Protein AF-A0A7S4DL71-F1 (afdb_monomer_lite)

InterPro domains:
  IPR013087 Zinc finger C2H2-type [PF12874] (198-220)
  IPR013087 Zinc finger C2H2-type [PS00028] (198-220)
  IPR036236 Zinc finger C2H2 superfamily [SSF57667] (187-238)
  IPR051964 Multifunctional chaperone and stress response protein [PTHR44029] (1-248)
  IPR054076 Zuotin-like, zuotin homology domain [PF21884] (8-118)

Structure (mmCIF, N/CA/C/O backbone):
data_AF-A0A7S4DL71-F1
#
_entry.id   AF-A0A7S4DL71-F1
#
loop_
_atom_site.group_PDB
_atom_site.id
_atom_site.type_symbol
_atom_site.label_atom_id
_atom_site.label_alt_id
_atom_site.label_comp_id
_atom_site.label_asym_id
_atom_site.label_entity_id
_atom_site.label_seq_id
_atom_site.pdbx_PDB_ins_code
_atom_site.Cartn_x
_atom_site.Cartn_y
_atom_site.Cartn_z
_atom_site.occupancy
_atom_site.B_iso_or_equiv
_atom_site.auth_seq_id
_atom_site.auth_comp_id
_atom_site.auth_asym_id
_atom_site.auth_atom_id
_atom_site.pdbx_PDB_model_num
ATOM 1 N N . TYR A 1 1 ? 14.810 20.287 10.972 1.00 60.91 1 TYR A N 1
ATOM 2 C CA . TYR A 1 1 ? 14.741 18.870 11.382 1.00 60.91 1 TYR A CA 1
ATOM 3 C C . TYR A 1 1 ? 15.970 18.482 12.219 1.00 60.91 1 TYR A C 1
ATOM 5 O O . TYR A 1 1 ? 16.664 17.546 11.859 1.00 60.91 1 TYR A O 1
ATOM 13 N N . GLY A 1 2 ? 16.288 19.220 13.294 1.00 63.50 2 GLY A N 1
ATOM 14 C CA . GLY A 1 2 ? 17.412 18.869 14.188 1.00 63.50 2 GLY A CA 1
ATOM 15 C C . GLY A 1 2 ? 17.007 17.850 15.262 1.00 63.50 2 GLY A C 1
ATOM 16 O O . GLY A 1 2 ? 15.855 17.437 15.269 1.00 63.50 2 GLY A O 1
ATOM 17 N N . SER A 1 3 ? 17.916 17.500 16.179 1.00 68.00 3 SER A N 1
ATOM 18 C CA . SER A 1 3 ? 17.656 16.592 17.323 1.00 68.00 3 SER A CA 1
ATOM 19 C C . SER A 1 3 ? 17.375 17.323 18.647 1.00 68.00 3 SER A C 1
ATOM 21 O O . SER A 1 3 ? 17.434 16.722 19.713 1.00 68.00 3 SER A O 1
ATOM 23 N N . GLY A 1 4 ? 17.117 18.633 18.596 1.00 71.88 4 GLY A N 1
ATOM 24 C CA . GLY A 1 4 ? 16.855 19.452 19.783 1.00 71.88 4 GLY A CA 1
ATOM 25 C C . GLY A 1 4 ? 15.485 19.202 20.427 1.00 71.88 4 GLY A C 1
ATOM 26 O O . GLY A 1 4 ? 14.603 18.543 19.861 1.00 71.88 4 GLY A O 1
ATOM 27 N N . GLU A 1 5 ? 15.291 19.773 21.612 1.00 74.06 5 GLU A N 1
ATOM 28 C CA . GLU A 1 5 ? 13.996 19.827 22.294 1.00 74.06 5 GLU A CA 1
ATOM 29 C C . GLU A 1 5 ? 12.972 20.582 21.422 1.00 74.06 5 GLU A C 1
ATOM 31 O O . GLU A 1 5 ? 13.288 21.612 20.826 1.00 74.06 5 GLU A O 1
ATOM 36 N N . GLY A 1 6 ? 11.776 20.013 21.237 1.00 83.69 6 GLY A N 1
ATOM 37 C CA . GLY A 1 6 ? 10.767 20.541 20.304 1.00 83.69 6 GLY A CA 1
ATOM 38 C C . GLY A 1 6 ? 11.048 20.281 18.815 1.00 83.69 6 GLY A C 1
ATOM 39 O O . GLY A 1 6 ? 10.345 20.800 17.946 1.00 83.69 6 GLY A O 1
ATOM 40 N N . SER A 1 7 ? 12.061 19.479 18.484 1.00 89.69 7 SER A N 1
ATOM 41 C CA . SER A 1 7 ? 12.273 19.033 17.111 1.00 89.69 7 SER A CA 1
ATOM 42 C C . SER A 1 7 ? 11.197 18.054 16.638 1.00 89.69 7 SER A C 1
ATOM 44 O O . SER A 1 7 ? 10.527 17.395 17.426 1.00 89.69 7 SER A O 1
ATOM 46 N N . PHE A 1 8 ? 11.073 17.911 15.315 1.00 92.25 8 PHE A N 1
ATOM 47 C CA . PHE A 1 8 ? 10.207 16.905 14.693 1.00 92.25 8 PHE A CA 1
ATOM 48 C C . PHE A 1 8 ? 10.402 15.516 15.321 1.00 92.25 8 PHE A C 1
ATOM 50 O O . PHE A 1 8 ? 9.427 14.866 15.683 1.00 92.25 8 PHE A O 1
ATOM 57 N N . PHE A 1 9 ? 11.656 15.084 15.490 1.00 93.00 9 PHE A N 1
ATOM 58 C CA . PHE A 1 9 ? 11.953 13.755 16.012 1.00 93.00 9 PHE A CA 1
ATOM 59 C C . PHE A 1 9 ? 11.584 13.611 17.483 1.00 93.00 9 PHE A C 1
ATOM 61 O O . PHE A 1 9 ? 10.936 12.630 17.822 1.00 93.00 9 PHE A O 1
ATOM 68 N N . SER A 1 10 ? 11.902 14.588 18.339 1.00 92.69 10 SER A N 1
ATOM 69 C CA . SER A 1 10 ? 11.554 14.492 19.762 1.00 92.69 10 SER A CA 1
ATOM 70 C C . SER A 1 10 ? 10.047 14.575 20.003 1.00 92.69 10 SER A C 1
ATOM 72 O O . SER A 1 10 ? 9.517 13.788 20.779 1.00 92.69 10 SER A O 1
ATOM 74 N N . VAL A 1 11 ? 9.328 15.447 19.287 1.00 94.38 11 VAL A N 1
ATOM 75 C CA . VAL A 1 11 ? 7.865 15.570 19.417 1.00 94.38 11 VAL A CA 1
ATOM 76 C C . VAL A 1 11 ? 7.159 14.272 19.023 1.00 94.38 11 VAL A C 1
ATOM 78 O O . VAL A 1 11 ? 6.311 13.784 19.771 1.00 94.38 11 VAL A O 1
ATOM 81 N N . TYR A 1 12 ? 7.504 13.692 17.868 1.00 95.50 12 TYR A N 1
ATOM 82 C CA . TYR A 1 12 ? 6.859 12.456 17.422 1.00 95.50 12 TYR A CA 1
ATOM 83 C C . TYR A 1 12 ? 7.360 11.219 18.165 1.00 95.50 12 TYR A C 1
ATOM 85 O O . TYR A 1 12 ? 6.554 10.322 18.389 1.00 95.50 12 TYR A O 1
ATOM 93 N N . ALA A 1 13 ? 8.620 11.177 18.610 1.00 94.56 13 ALA A N 1
ATOM 94 C CA . ALA A 1 13 ? 9.100 10.110 19.489 1.00 94.56 13 ALA A CA 1
ATOM 95 C C . ALA A 1 13 ? 8.275 10.053 20.775 1.00 94.56 13 ALA A C 1
ATOM 97 O O . ALA A 1 13 ? 7.647 9.032 21.033 1.00 94.56 13 ALA A O 1
ATOM 98 N N . THR A 1 14 ? 8.141 11.177 21.487 1.00 94.88 14 THR A N 1
ATOM 99 C CA . THR A 1 14 ? 7.314 11.246 22.699 1.00 94.88 14 THR A CA 1
ATOM 100 C C . THR A 1 14 ? 5.859 10.866 22.423 1.00 94.88 14 THR A C 1
ATOM 102 O O . THR A 1 14 ? 5.249 10.144 23.206 1.00 94.88 14 THR A O 1
ATOM 105 N N . LEU A 1 15 ? 5.282 11.313 21.302 1.00 96.25 15 LEU A N 1
ATOM 106 C CA . LEU A 1 15 ? 3.906 10.960 20.942 1.00 96.25 15 LEU A CA 1
ATOM 107 C C . LEU A 1 15 ? 3.728 9.449 20.731 1.00 96.25 15 LEU A C 1
ATOM 109 O O . LEU A 1 15 ? 2.794 8.866 21.280 1.00 96.25 15 LEU A O 1
ATOM 113 N N . PHE A 1 16 ? 4.593 8.819 19.935 1.00 96.75 16 PHE A N 1
ATOM 114 C CA . PHE A 1 16 ? 4.505 7.385 19.658 1.00 96.75 16 PHE A CA 1
ATOM 115 C C . PHE A 1 16 ? 4.837 6.541 20.888 1.00 96.75 16 PHE A C 1
ATOM 117 O O . PHE A 1 16 ? 4.165 5.538 21.115 1.00 96.75 16 PHE A O 1
ATOM 124 N N . ASP A 1 17 ? 5.788 6.971 21.717 1.00 95.38 17 ASP A N 1
ATOM 125 C CA . ASP A 1 17 ? 6.109 6.303 22.979 1.00 95.38 17 ASP A CA 1
ATOM 126 C C . ASP A 1 17 ? 4.920 6.380 23.956 1.00 95.38 17 ASP A C 1
ATOM 128 O O . ASP A 1 17 ? 4.551 5.374 24.557 1.00 95.38 17 ASP A O 1
ATOM 132 N N . ASN A 1 18 ? 4.229 7.525 24.040 1.00 95.50 18 ASN A N 1
ATOM 133 C CA . ASN A 1 18 ? 3.003 7.654 24.836 1.00 95.50 18 ASN A CA 1
ATOM 134 C C . ASN A 1 18 ? 1.898 6.708 24.350 1.00 95.50 18 ASN A C 1
ATOM 136 O O . ASN A 1 18 ? 1.253 6.043 25.159 1.00 95.50 18 ASN A O 1
ATOM 140 N N . ILE A 1 19 ? 1.680 6.618 23.033 1.00 95.00 19 ILE A N 1
ATOM 141 C CA . ILE A 1 19 ? 0.695 5.682 22.471 1.00 95.00 19 ILE A CA 1
ATOM 142 C C . ILE A 1 19 ? 1.107 4.234 22.768 1.00 95.00 19 ILE A C 1
ATOM 144 O O . ILE A 1 19 ? 0.256 3.423 23.127 1.00 95.00 19 ILE A O 1
ATOM 148 N N . ALA A 1 20 ? 2.396 3.910 22.650 1.00 94.44 20 ALA A N 1
ATOM 149 C CA . ALA A 1 20 ? 2.904 2.573 22.923 1.00 94.44 20 ALA A CA 1
ATOM 150 C C . ALA A 1 20 ? 2.745 2.169 24.391 1.00 94.44 20 ALA A C 1
ATOM 152 O O . ALA A 1 20 ? 2.376 1.028 24.661 1.00 94.44 20 ALA A O 1
ATOM 153 N N . ASN A 1 21 ? 2.959 3.100 25.323 1.00 92.94 21 ASN A N 1
ATOM 154 C CA . ASN A 1 21 ? 2.739 2.868 26.748 1.00 92.94 21 ASN A CA 1
ATOM 155 C C . ASN A 1 21 ? 1.262 2.589 27.046 1.00 92.94 21 ASN A C 1
ATOM 157 O O . ASN A 1 21 ? 0.962 1.588 27.686 1.00 92.94 21 ASN A O 1
ATOM 161 N N . ILE A 1 22 ? 0.342 3.387 26.491 1.00 91.31 22 ILE A N 1
ATOM 162 C CA . ILE A 1 22 ? -1.105 3.163 26.651 1.00 91.31 22 ILE A CA 1
ATOM 163 C C . ILE A 1 22 ? -1.517 1.793 26.093 1.00 91.31 22 ILE A C 1
ATOM 165 O O . ILE A 1 22 ? -2.265 1.055 26.726 1.00 91.31 22 ILE A O 1
ATOM 169 N N . GLU A 1 23 ? -1.040 1.433 24.899 1.00 92.25 23 GLU A N 1
ATOM 170 C CA . GLU A 1 23 ? -1.352 0.131 24.292 1.00 92.25 23 GLU A CA 1
ATOM 171 C C . GLU A 1 23 ? -0.763 -1.044 25.080 1.00 92.25 23 GLU A C 1
ATOM 173 O O . GLU A 1 23 ? -1.350 -2.126 25.094 1.00 92.25 23 GLU A O 1
ATOM 178 N N . LYS A 1 24 ? 0.382 -0.842 25.738 1.00 89.94 24 LYS A N 1
ATOM 179 C CA . LYS A 1 24 ? 1.002 -1.841 26.605 1.00 89.94 24 LYS A CA 1
ATOM 180 C C . LYS A 1 24 ? 0.199 -2.037 27.892 1.00 89.94 24 LYS A C 1
ATOM 182 O O . LYS A 1 24 ? -0.136 -3.177 28.192 1.00 89.94 24 LYS A O 1
ATOM 187 N N . GLU A 1 25 ? -0.138 -0.956 28.595 1.00 88.75 25 GLU A N 1
ATOM 188 C CA . GLU A 1 25 ? -0.939 -0.991 29.829 1.00 88.75 25 GLU A CA 1
ATOM 189 C C . GLU A 1 25 ? -2.286 -1.686 29.590 1.00 88.75 25 GLU A C 1
ATOM 191 O O . GLU A 1 25 ? -2.635 -2.639 30.281 1.00 88.75 25 GLU A O 1
ATOM 196 N N . GLU A 1 26 ? -3.001 -1.312 28.526 1.00 87.62 26 GLU A N 1
ATOM 197 C CA . GLU A 1 26 ? -4.300 -1.925 28.224 1.00 87.62 26 GLU A CA 1
ATOM 198 C C . GLU A 1 26 ? -4.201 -3.377 27.738 1.00 87.62 26 GLU A C 1
ATOM 200 O O . GLU A 1 26 ? -5.150 -4.148 27.882 1.00 87.62 26 GLU A O 1
ATOM 205 N N . ALA A 1 27 ? -3.073 -3.779 27.148 1.00 87.06 27 ALA A N 1
ATOM 206 C CA . ALA A 1 27 ? -2.844 -5.183 26.826 1.00 87.06 27 ALA A CA 1
ATOM 207 C C . ALA A 1 27 ? -2.595 -6.019 28.090 1.00 87.06 27 ALA A C 1
ATOM 209 O O . ALA A 1 27 ? -3.077 -7.150 28.157 1.00 87.06 27 ALA A O 1
ATOM 210 N N . GLU A 1 28 ? -1.864 -5.470 29.063 1.00 86.31 28 GLU A N 1
ATOM 211 C CA . GLU A 1 28 ? -1.584 -6.114 30.350 1.00 86.31 28 GLU A CA 1
ATOM 212 C C . GLU A 1 28 ? -2.865 -6.269 31.187 1.00 86.31 28 GLU A C 1
ATOM 214 O O . GLU A 1 28 ? -3.120 -7.361 31.699 1.00 86.31 28 GLU A O 1
ATOM 219 N N . ASP A 1 29 ? -3.721 -5.241 31.234 1.00 84.50 29 ASP A N 1
ATOM 220 C CA . ASP A 1 29 ? -5.017 -5.276 31.934 1.00 84.50 29 ASP A CA 1
ATOM 221 C C . ASP A 1 29 ? -5.969 -6.354 31.383 1.00 84.50 29 ASP A C 1
ATOM 223 O O . ASP A 1 29 ? -6.699 -7.006 32.131 1.00 84.50 29 ASP A O 1
ATOM 227 N N . GLU A 1 30 ? -5.938 -6.594 30.069 1.00 83.69 30 GLU A N 1
ATOM 228 C CA . GLU A 1 30 ? -6.721 -7.647 29.406 1.00 83.69 30 GLU A CA 1
ATOM 229 C C . GLU A 1 30 ? -6.054 -9.039 29.490 1.00 83.69 30 GLU A C 1
ATOM 231 O O . GLU A 1 30 ? -6.500 -9.991 28.842 1.00 83.69 30 GLU A O 1
ATOM 236 N N . GLY A 1 31 ? -4.971 -9.182 30.266 1.00 79.62 31 GLY A N 1
ATOM 237 C CA . GLY A 1 31 ? -4.233 -10.438 30.440 1.00 79.62 31 GLY A CA 1
ATOM 238 C C . GLY A 1 31 ? -3.479 -10.897 29.186 1.00 79.62 31 GLY A C 1
AT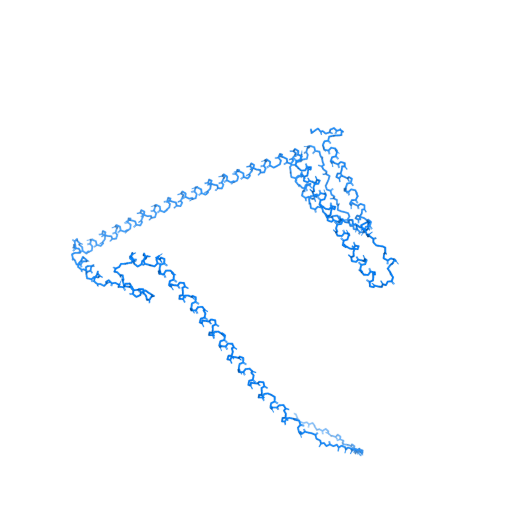OM 239 O O . GLY A 1 31 ? -3.137 -12.075 29.051 1.00 79.62 31 GLY A O 1
ATOM 240 N N . GLY A 1 32 ? -3.253 -9.989 28.236 1.00 75.69 32 GLY A N 1
ATOM 241 C CA . GLY A 1 32 ? -2.486 -10.232 27.023 1.00 75.69 32 GLY A CA 1
ATOM 242 C C . GLY A 1 32 ? -0.986 -10.015 27.224 1.00 75.69 32 GLY A C 1
ATOM 243 O O . GLY A 1 32 ? -0.544 -9.274 28.095 1.00 75.69 32 GLY A O 1
ATOM 244 N N . VAL A 1 33 ? -0.172 -10.629 26.361 1.00 71.50 33 VAL A N 1
ATOM 245 C CA . VAL A 1 33 ? 1.247 -10.264 26.242 1.00 71.50 33 VAL A CA 1
ATOM 246 C C . VAL A 1 33 ? 1.325 -8.964 25.441 1.00 71.50 33 VAL A C 1
ATOM 248 O O . VAL A 1 33 ? 0.943 -8.941 24.266 1.00 71.50 33 VAL A O 1
ATOM 251 N N . GLY A 1 34 ? 1.789 -7.884 26.074 1.00 64.31 34 GLY A N 1
ATOM 252 C CA . GLY A 1 34 ? 1.957 -6.582 25.429 1.00 64.31 34 GLY A CA 1
ATOM 253 C C . GLY A 1 34 ? 2.845 -6.674 24.185 1.00 64.31 34 GLY A C 1
ATOM 254 O O . GLY A 1 34 ? 3.927 -7.261 24.213 1.00 64.31 34 GLY A O 1
ATOM 255 N N . VAL A 1 35 ? 2.392 -6.098 23.068 1.00 69.56 35 VAL A N 1
ATOM 256 C CA . VAL A 1 35 ? 3.202 -6.009 21.846 1.00 69.56 35 VAL A CA 1
ATOM 257 C C . VAL A 1 35 ? 4.204 -4.876 22.025 1.00 69.56 35 VAL A C 1
ATOM 259 O O . VAL A 1 35 ? 3.815 -3.721 22.171 1.00 69.56 35 VAL A O 1
ATOM 262 N N . THR A 1 36 ? 5.501 -5.183 21.987 1.00 83.62 36 THR A N 1
ATOM 263 C CA . THR A 1 36 ? 6.542 -4.149 22.001 1.00 83.62 36 THR A CA 1
ATOM 264 C C . THR A 1 36 ? 6.536 -3.401 20.668 1.00 83.62 36 THR A C 1
ATOM 266 O O . THR A 1 36 ? 6.989 -3.920 19.644 1.00 83.62 36 THR A O 1
ATOM 269 N N . LEU A 1 37 ? 5.996 -2.183 20.671 1.00 92.31 37 LEU A N 1
ATOM 270 C CA . LEU A 1 37 ? 5.989 -1.309 19.502 1.00 92.31 37 LEU A CA 1
ATOM 271 C C . LEU A 1 37 ? 7.360 -0.633 19.330 1.00 92.31 37 LEU A C 1
ATOM 273 O O . LEU A 1 37 ? 8.008 -0.296 20.321 1.00 92.31 37 LEU A O 1
ATOM 277 N N . PRO A 1 38 ? 7.840 -0.455 18.085 1.00 94.06 38 PRO A N 1
ATOM 278 C CA . PRO A 1 38 ? 9.117 0.199 17.837 1.00 94.06 38 PRO A CA 1
ATOM 279 C C . PRO A 1 38 ? 9.031 1.692 18.169 1.00 94.06 38 PRO A C 1
ATOM 281 O O . PRO A 1 38 ? 8.056 2.351 17.801 1.00 94.06 38 PRO A O 1
ATOM 284 N N . SER A 1 39 ? 10.082 2.230 18.790 1.00 93.38 39 SER A N 1
ATOM 285 C CA . SER A 1 39 ? 10.224 3.677 18.991 1.00 93.38 39 SER A CA 1
ATOM 286 C C . SER A 1 39 ? 10.488 4.399 17.663 1.00 93.38 39 SER A C 1
ATOM 288 O O . SER A 1 39 ? 11.033 3.815 16.722 1.00 93.38 39 SER A O 1
ATOM 290 N N . PHE A 1 40 ? 10.113 5.680 17.591 1.00 94.62 40 PHE A N 1
ATOM 291 C CA . PHE A 1 40 ? 10.281 6.525 16.400 1.00 94.62 40 PHE A CA 1
ATOM 292 C C . PHE A 1 40 ? 11.747 6.789 16.031 1.00 94.62 40 PHE A C 1
ATOM 294 O O . PHE A 1 40 ? 12.067 7.026 14.860 1.00 94.62 40 PHE A O 1
ATOM 301 N N . GLY A 1 41 ? 12.633 6.752 17.028 1.00 90.38 41 GLY A N 1
ATOM 302 C CA . GLY A 1 41 ? 14.064 6.980 16.863 1.00 90.38 41 GLY A CA 1
ATOM 303 C C . GLY A 1 41 ? 14.450 8.408 16.464 1.00 90.38 41 GLY A C 1
ATOM 304 O O . GLY A 1 41 ? 13.634 9.332 16.459 1.00 90.38 41 GLY A O 1
ATOM 305 N N . GLY A 1 42 ? 15.731 8.573 16.129 1.00 88.81 42 GLY A N 1
ATOM 306 C CA . GLY A 1 42 ? 16.347 9.846 15.757 1.00 88.81 42 GLY A CA 1
ATOM 307 C C . GLY A 1 42 ? 16.616 9.995 14.259 1.00 88.81 42 GLY A C 1
ATOM 308 O O . GLY A 1 42 ? 16.262 9.145 13.438 1.00 88.81 42 GLY A O 1
ATOM 309 N N . ALA A 1 43 ? 17.267 11.101 13.899 1.00 87.44 43 ALA A N 1
ATOM 310 C CA . ALA A 1 43 ? 17.633 11.422 12.517 1.00 87.44 43 ALA A CA 1
ATOM 311 C C . ALA A 1 43 ? 18.635 10.428 11.888 1.00 87.44 43 ALA A C 1
ATOM 313 O O . ALA A 1 43 ? 18.763 10.382 10.668 1.00 87.44 43 ALA A O 1
ATOM 314 N N . ASP A 1 44 ? 19.331 9.654 12.717 1.00 83.75 44 ASP A N 1
ATOM 315 C CA . ASP A 1 44 ? 20.353 8.661 12.382 1.00 83.75 44 ASP A CA 1
ATOM 316 C C . ASP A 1 44 ? 19.791 7.269 12.049 1.00 83.75 44 ASP A C 1
ATOM 318 O O . ASP A 1 44 ? 20.506 6.437 11.491 1.00 83.75 44 ASP A O 1
ATOM 322 N N . MET A 1 45 ? 18.514 7.010 12.350 1.00 85.00 45 MET A N 1
ATOM 323 C CA . MET A 1 45 ? 17.875 5.726 12.059 1.00 85.00 45 MET A CA 1
ATOM 324 C C . MET A 1 45 ? 17.876 5.434 10.549 1.00 85.00 45 MET A C 1
ATOM 326 O O . MET A 1 45 ? 17.351 6.207 9.744 1.00 85.00 45 MET A O 1
ATOM 330 N N . ALA A 1 46 ? 18.446 4.287 10.169 1.00 79.25 46 ALA A N 1
ATOM 331 C CA . ALA A 1 46 ? 18.624 3.887 8.778 1.00 79.25 46 ALA A CA 1
ATOM 332 C C . ALA A 1 46 ? 17.287 3.611 8.058 1.00 79.25 46 ALA A C 1
ATOM 334 O O . ALA A 1 46 ? 16.236 3.404 8.672 1.00 79.25 46 ALA A O 1
ATOM 335 N N . GLY A 1 47 ? 17.323 3.592 6.721 1.00 82.94 47 GLY A N 1
ATOM 336 C CA . GLY A 1 47 ? 16.123 3.496 5.881 1.00 82.94 47 GLY A CA 1
ATOM 337 C C . GLY A 1 47 ? 15.256 2.253 6.129 1.00 82.94 47 GLY A C 1
ATOM 338 O O . GLY A 1 47 ? 14.032 2.364 6.121 1.00 82.94 47 GLY A O 1
ATOM 339 N N . GLU A 1 48 ? 15.862 1.091 6.394 1.00 89.69 48 GLU A N 1
ATOM 340 C CA . GLU A 1 48 ? 15.112 -0.151 6.654 1.00 89.69 48 GLU A CA 1
ATOM 341 C C . GLU A 1 48 ? 14.435 -0.139 8.034 1.00 89.69 48 GLU A C 1
ATOM 343 O O . GLU A 1 48 ? 13.281 -0.546 8.156 1.00 89.69 48 GLU A O 1
ATOM 348 N N . ASP A 1 49 ? 15.089 0.415 9.057 1.00 91.94 49 ASP A N 1
ATOM 349 C CA . ASP A 1 49 ? 14.496 0.577 10.390 1.00 91.94 49 ASP A CA 1
ATOM 350 C C . ASP A 1 49 ? 13.353 1.596 10.367 1.00 91.94 49 ASP A C 1
ATOM 352 O O . ASP A 1 49 ? 12.274 1.345 10.909 1.00 91.94 49 ASP A O 1
ATOM 356 N N . THR A 1 50 ? 13.545 2.701 9.639 1.00 93.19 50 THR A N 1
ATOM 357 C CA . THR A 1 50 ? 12.496 3.700 9.388 1.00 93.19 50 THR A CA 1
ATOM 358 C C . THR A 1 50 ? 11.293 3.055 8.691 1.00 93.19 50 THR A C 1
ATOM 360 O O . THR A 1 50 ? 10.141 3.292 9.058 1.00 93.19 50 THR A O 1
ATOM 363 N N . LYS A 1 51 ? 11.534 2.193 7.696 1.00 94.12 51 LYS A N 1
ATOM 364 C CA . LYS A 1 51 ? 10.480 1.431 7.016 1.00 94.12 51 LYS A CA 1
ATOM 365 C C . LYS A 1 51 ? 9.768 0.477 7.967 1.00 94.12 51 LYS A C 1
ATOM 367 O O . LYS A 1 51 ? 8.539 0.488 8.013 1.00 94.12 51 LYS A O 1
ATOM 372 N N . ARG A 1 52 ? 10.517 -0.300 8.749 1.00 94.75 52 ARG A N 1
ATOM 373 C CA . ARG A 1 52 ? 9.969 -1.229 9.741 1.00 94.75 52 ARG A CA 1
ATOM 374 C C . ARG A 1 52 ? 9.081 -0.510 10.755 1.00 94.75 52 ARG A C 1
ATOM 376 O O . ARG A 1 52 ? 8.006 -1.016 11.070 1.00 94.75 52 ARG A O 1
ATOM 383 N N . PHE A 1 53 ? 9.496 0.665 11.229 1.00 96.06 53 PHE A N 1
ATOM 384 C CA . PHE A 1 53 ? 8.686 1.509 12.104 1.00 96.06 53 PHE A CA 1
ATOM 385 C C . PHE A 1 53 ? 7.320 1.812 11.469 1.00 96.06 53 PHE A C 1
ATOM 387 O O . PHE A 1 53 ? 6.283 1.471 12.040 1.00 96.06 53 PHE A O 1
ATOM 394 N N . TYR A 1 54 ? 7.307 2.380 10.258 1.00 96.19 54 TYR A N 1
ATOM 395 C CA . TYR A 1 54 ? 6.061 2.752 9.582 1.00 96.19 54 TYR A CA 1
ATOM 396 C C . TYR A 1 54 ? 5.191 1.551 9.199 1.00 96.19 54 TYR A C 1
ATOM 398 O O . TYR A 1 54 ? 3.967 1.682 9.164 1.00 96.19 54 TYR A O 1
ATOM 406 N N . ASP A 1 55 ? 5.793 0.399 8.913 1.00 95.56 55 ASP A N 1
ATOM 407 C CA . ASP A 1 55 ? 5.062 -0.829 8.602 1.00 95.56 55 ASP A CA 1
ATOM 408 C C . ASP A 1 55 ? 4.359 -1.392 9.845 1.00 95.56 55 ASP A C 1
ATOM 410 O O . ASP A 1 55 ? 3.202 -1.802 9.753 1.00 95.56 55 ASP A O 1
ATOM 414 N N . ILE A 1 56 ? 5.007 -1.376 11.014 1.00 95.25 56 ILE A N 1
ATOM 415 C CA . ILE A 1 56 ? 4.385 -1.835 12.265 1.00 95.25 56 ILE A CA 1
ATOM 416 C C . ILE A 1 56 ? 3.278 -0.869 12.692 1.00 95.25 56 ILE A C 1
ATOM 418 O O . ILE A 1 56 ? 2.146 -1.292 12.919 1.00 95.25 56 ILE A O 1
ATOM 422 N N . TRP A 1 57 ? 3.570 0.432 12.737 1.00 96.62 57 TRP A N 1
ATOM 423 C CA . TRP A 1 57 ? 2.605 1.440 13.179 1.00 96.62 57 TRP A CA 1
ATOM 424 C C . TRP A 1 57 ? 1.424 1.613 12.218 1.00 96.62 57 TRP A C 1
ATOM 426 O O . TRP A 1 57 ? 0.291 1.790 12.661 1.00 96.62 57 TRP A O 1
ATOM 436 N N . GLY A 1 58 ? 1.645 1.495 10.905 1.00 95.56 58 GLY A N 1
ATOM 437 C CA . GLY A 1 58 ? 0.564 1.533 9.913 1.00 95.56 58 GLY A CA 1
ATOM 438 C C . GLY A 1 58 ? -0.391 0.336 9.998 1.00 95.56 58 GLY A C 1
ATOM 439 O O . GLY A 1 58 ? -1.543 0.434 9.567 1.00 95.56 58 GLY A O 1
ATOM 440 N N . ASN A 1 59 ? 0.069 -0.772 10.585 1.00 94.62 59 ASN A N 1
ATOM 441 C CA . ASN A 1 59 ? -0.692 -2.005 10.773 1.00 94.62 59 ASN A CA 1
ATOM 442 C C . ASN A 1 59 ? -0.999 -2.291 12.253 1.00 94.62 59 ASN A C 1
ATOM 444 O O . ASN A 1 59 ? -1.260 -3.441 12.610 1.00 94.62 59 ASN A O 1
ATOM 448 N N . LEU A 1 60 ? -0.985 -1.265 13.114 1.00 93.38 60 LEU A N 1
ATOM 449 C CA . LEU A 1 60 ? -1.279 -1.417 14.536 1.00 93.38 60 LEU A CA 1
ATOM 450 C C . LEU A 1 60 ? -2.666 -2.042 14.749 1.00 93.38 60 LEU A C 1
ATOM 452 O O . LEU A 1 60 ? -3.677 -1.563 14.229 1.00 93.38 60 LEU A O 1
ATOM 456 N N . VAL A 1 61 ? -2.716 -3.085 15.579 1.00 90.50 61 VAL A N 1
ATOM 457 C CA . VAL A 1 61 ? -3.961 -3.702 16.046 1.00 90.50 61 VAL A CA 1
ATOM 458 C C . VAL A 1 61 ? -4.062 -3.517 17.551 1.00 90.50 61 VAL A C 1
ATOM 460 O O . VAL A 1 61 ? -3.504 -4.294 18.321 1.00 90.50 61 VAL A O 1
ATOM 463 N N . SER A 1 62 ? -4.807 -2.487 17.947 1.00 90.19 62 SER A N 1
ATOM 464 C CA . SER A 1 62 ? -5.026 -2.162 19.359 1.00 90.19 62 SER A CA 1
ATOM 465 C C . SER A 1 62 ? -5.694 -3.294 20.140 1.00 90.19 62 SER A C 1
ATOM 467 O O . SER A 1 62 ? -6.664 -3.903 19.658 1.00 90.19 62 SER A O 1
ATOM 469 N N . LYS A 1 63 ? -5.190 -3.547 21.352 1.00 87.19 63 LYS A N 1
ATOM 470 C CA . LYS A 1 63 ? -5.734 -4.541 22.297 1.00 87.19 63 LYS A CA 1
ATOM 471 C C . LYS A 1 63 ? -6.751 -3.968 23.274 1.00 87.19 63 LYS A C 1
ATOM 473 O O . LYS A 1 63 ? -7.455 -4.747 23.904 1.00 87.19 63 LYS A O 1
ATOM 478 N N . ARG A 1 64 ? -6.929 -2.648 23.276 1.00 89.31 64 ARG A N 1
ATOM 479 C CA . ARG A 1 64 ? -7.915 -1.943 24.100 1.00 89.31 64 ARG A CA 1
ATOM 480 C C . ARG A 1 64 ? -9.308 -2.561 23.969 1.00 89.31 64 ARG A C 1
ATOM 482 O O . ARG A 1 64 ? -9.723 -2.996 22.880 1.00 89.31 64 ARG A O 1
ATOM 489 N N . ASN A 1 65 ? -10.054 -2.591 25.070 1.00 89.62 65 ASN A N 1
ATOM 490 C CA . ASN A 1 65 ? -11.386 -3.205 25.104 1.00 89.62 65 ASN A CA 1
ATOM 491 C C . ASN A 1 65 ? -12.486 -2.302 24.518 1.00 89.62 65 ASN A C 1
ATOM 493 O O . ASN A 1 65 ? -13.489 -2.817 24.017 1.00 89.62 65 ASN A O 1
ATOM 497 N N . PHE A 1 66 ? -12.267 -0.980 24.489 1.00 94.62 66 PHE A N 1
ATOM 498 C CA . PHE A 1 66 ? -13.228 0.047 24.053 1.00 94.62 66 PHE A CA 1
ATOM 499 C C . PHE A 1 66 ? -14.538 0.063 24.859 1.00 94.62 66 PHE A C 1
ATOM 501 O O . PHE A 1 66 ? -15.558 0.537 24.369 1.00 94.62 66 PHE A O 1
ATOM 508 N N . SER A 1 67 ? -14.536 -0.436 26.096 1.00 93.25 67 SER A N 1
ATOM 509 C CA . SER A 1 67 ? -15.711 -0.452 26.983 1.00 93.25 67 SER A CA 1
ATOM 510 C C . SER A 1 67 ? -16.256 0.948 27.282 1.00 93.25 67 SER A C 1
ATOM 512 O O . SER A 1 67 ? -17.459 1.109 27.449 1.00 93.25 67 SER A O 1
ATOM 514 N N . PHE A 1 68 ? -15.412 1.984 27.244 1.00 93.75 68 PHE A N 1
ATOM 515 C CA . PHE A 1 68 ? -15.829 3.385 27.371 1.00 93.75 68 PHE A CA 1
ATOM 516 C C . PHE A 1 68 ? -16.749 3.865 26.231 1.00 93.75 68 PHE A C 1
ATOM 518 O O . PHE A 1 68 ? -17.405 4.895 26.367 1.00 93.75 68 PHE A O 1
ATOM 525 N N . CYS A 1 69 ? -16.820 3.137 25.109 1.00 95.81 69 CYS A N 1
ATOM 526 C CA . CYS A 1 69 ? -17.771 3.410 24.030 1.00 95.81 69 CYS A CA 1
ATOM 527 C C . CYS A 1 69 ? -19.175 2.843 24.306 1.00 95.81 69 CYS A C 1
ATOM 529 O O . CYS A 1 69 ? -20.090 3.084 23.515 1.00 95.81 69 CYS A O 1
ATOM 531 N N . ASP A 1 70 ? -19.360 2.055 25.369 1.00 96.88 70 ASP A N 1
ATOM 532 C CA . ASP A 1 70 ? -20.649 1.448 25.688 1.00 96.88 70 ASP A CA 1
ATOM 533 C C . ASP A 1 70 ? -21.673 2.529 26.059 1.00 96.88 70 ASP A C 1
ATOM 535 O O . ASP A 1 70 ? -21.499 3.304 26.997 1.00 96.88 70 ASP A O 1
ATOM 539 N N . LYS A 1 71 ? -22.783 2.561 25.315 1.00 95.38 71 LYS A N 1
ATOM 540 C CA . LYS A 1 71 ? -23.876 3.519 25.535 1.00 95.38 71 LYS A CA 1
ATOM 541 C C . LYS A 1 71 ? -24.828 3.063 26.640 1.00 95.38 71 LYS A C 1
ATOM 543 O O . LYS A 1 71 ? -25.471 3.885 27.287 1.00 95.38 71 LYS A O 1
ATOM 548 N N . TRP A 1 72 ? -24.948 1.752 26.823 1.00 96.00 72 TRP A N 1
ATOM 549 C CA . TRP A 1 72 ? -25.945 1.135 27.686 1.00 96.00 72 TRP A CA 1
ATOM 550 C C . TRP A 1 72 ? -25.291 0.389 28.844 1.00 96.00 72 TRP A C 1
ATOM 552 O O . TRP A 1 72 ? -24.369 -0.399 28.631 1.00 96.00 72 TRP A O 1
ATOM 562 N N . ARG A 1 73 ? -25.818 0.546 30.062 1.00 95.12 73 ARG A N 1
ATOM 563 C CA . ARG A 1 73 ? -25.465 -0.323 31.191 1.00 95.12 73 ARG A CA 1
ATOM 564 C C . ARG A 1 73 ? -26.380 -1.539 31.185 1.00 95.12 73 ARG A C 1
ATOM 566 O O . ARG A 1 73 ? -27.597 -1.406 31.253 1.00 95.12 73 ARG A O 1
ATOM 573 N N . LEU A 1 74 ? -25.808 -2.739 31.103 1.00 94.12 74 LEU A N 1
ATOM 574 C CA . LEU A 1 74 ? -26.595 -3.975 30.978 1.00 94.12 74 LEU A CA 1
ATOM 575 C C . LEU A 1 74 ? -27.470 -4.275 32.208 1.00 94.12 74 LEU A C 1
ATOM 577 O O . LEU A 1 74 ? -28.434 -5.030 32.081 1.00 94.12 74 LEU A O 1
ATOM 581 N N . SER A 1 75 ? -27.157 -3.676 33.362 1.00 94.88 75 SER A N 1
ATOM 582 C CA . SER A 1 75 ? -27.964 -3.710 34.590 1.00 94.88 75 SER A CA 1
ATOM 583 C C . SER A 1 75 ? -29.349 -3.092 34.420 1.00 94.88 75 SER A C 1
ATOM 585 O O . SER A 1 75 ? -30.292 -3.527 35.069 1.00 94.88 75 SER A O 1
ATOM 587 N N . ASP A 1 76 ? -29.480 -2.112 33.526 1.00 94.38 76 ASP A N 1
ATOM 588 C CA . ASP A 1 76 ? -30.696 -1.306 33.388 1.00 94.38 76 ASP A CA 1
ATOM 589 C C . ASP A 1 76 ? -31.727 -1.994 32.479 1.00 94.38 76 ASP A C 1
ATOM 591 O O . ASP A 1 76 ? -32.822 -1.484 32.249 1.00 94.38 76 ASP A O 1
ATOM 595 N N . ALA A 1 77 ? -31.375 -3.158 31.925 1.00 94.94 77 ALA A N 1
ATOM 596 C CA . ALA A 1 77 ? -32.207 -3.903 31.001 1.00 94.94 77 ALA A CA 1
ATOM 597 C C . ALA A 1 77 ? -33.426 -4.525 31.717 1.00 94.94 77 ALA A C 1
ATOM 599 O O . ALA A 1 77 ? -33.260 -5.479 32.479 1.00 94.94 77 ALA A O 1
ATOM 600 N N . PRO A 1 78 ? -34.671 -4.116 31.394 1.00 95.62 78 PRO A N 1
ATOM 601 C CA . PRO A 1 78 ? -35.870 -4.625 32.072 1.00 95.62 78 PRO A CA 1
ATOM 602 C C . PRO A 1 78 ? -36.183 -6.088 31.741 1.00 95.62 78 PRO A C 1
ATOM 604 O O . PRO A 1 78 ? -36.889 -6.775 32.472 1.00 95.62 78 PRO A O 1
ATOM 607 N N . THR A 1 79 ? -35.705 -6.575 30.593 1.00 97.19 79 THR A N 1
ATOM 608 C CA . THR A 1 79 ? -35.932 -7.950 30.139 1.00 97.19 79 THR A CA 1
ATOM 609 C C . THR A 1 79 ? -34.699 -8.504 29.436 1.00 97.19 79 THR A C 1
ATOM 611 O O . THR A 1 79 ? -33.893 -7.764 28.866 1.00 97.19 79 THR A O 1
ATOM 614 N N . ARG A 1 80 ? -34.594 -9.839 29.363 1.00 97.00 80 ARG A N 1
ATOM 615 C CA . ARG A 1 80 ? -33.534 -10.533 28.605 1.00 97.00 80 ARG A CA 1
ATOM 616 C C . ARG A 1 80 ? -33.462 -10.085 27.141 1.00 97.00 80 ARG A C 1
ATOM 618 O O . ARG A 1 80 ? -32.373 -10.017 26.578 1.00 97.00 80 ARG A O 1
ATOM 625 N N . LYS A 1 81 ? -34.610 -9.800 26.515 1.00 97.12 81 LYS A N 1
ATOM 626 C CA . LYS A 1 81 ? -34.672 -9.336 25.122 1.00 97.12 81 LYS A CA 1
ATOM 627 C C . LYS A 1 81 ? -34.036 -7.955 24.979 1.00 97.12 81 LYS A C 1
ATOM 629 O O . LYS A 1 81 ? -33.229 -7.762 24.075 1.00 97.12 81 LYS A O 1
ATOM 634 N N . ILE A 1 82 ? -34.350 -7.037 25.892 1.00 97.06 82 ILE A N 1
ATOM 635 C CA . ILE A 1 82 ? -33.775 -5.687 25.903 1.00 97.06 82 ILE A CA 1
ATOM 636 C C . ILE A 1 82 ? -32.271 -5.752 26.195 1.00 97.06 82 ILE A C 1
ATOM 638 O O . ILE A 1 82 ? -31.498 -5.139 25.467 1.00 97.06 82 ILE A O 1
ATOM 642 N N . ARG A 1 83 ? -31.837 -6.596 27.144 1.00 97.31 83 ARG A N 1
ATOM 643 C CA . ARG A 1 83 ? -30.408 -6.803 27.438 1.00 97.31 83 ARG A CA 1
ATOM 644 C C . ARG A 1 83 ? -29.614 -7.214 26.198 1.00 97.31 83 ARG A C 1
ATOM 646 O O . ARG A 1 83 ? -28.563 -6.649 25.934 1.00 97.31 83 ARG A O 1
ATOM 653 N N . ARG A 1 84 ? -30.140 -8.146 25.395 1.00 97.06 84 ARG A N 1
ATOM 654 C CA . ARG A 1 84 ? -29.496 -8.573 24.138 1.00 97.06 84 ARG A CA 1
ATOM 655 C C . ARG A 1 84 ? -29.389 -7.445 23.111 1.00 97.06 84 ARG A C 1
ATOM 657 O O . ARG A 1 84 ? -28.393 -7.369 22.401 1.00 97.06 84 ARG A O 1
ATOM 664 N N . LEU A 1 85 ? -30.403 -6.582 23.015 1.00 97.56 85 LEU A N 1
ATOM 665 C CA . LEU A 1 85 ? -30.355 -5.415 22.128 1.00 97.56 85 LEU A CA 1
ATOM 666 C C . LEU A 1 85 ? -29.311 -4.398 22.608 1.00 97.56 85 LEU A C 1
ATOM 668 O O . LEU A 1 85 ? -28.553 -3.885 21.791 1.00 97.56 85 LEU A O 1
ATOM 672 N N . MET A 1 86 ? -29.227 -4.168 23.921 1.00 97.75 86 MET A N 1
ATOM 673 C CA . MET A 1 86 ? -28.214 -3.302 24.536 1.00 97.75 86 MET A CA 1
ATOM 674 C C . MET A 1 86 ? -26.796 -3.853 24.323 1.00 97.75 86 MET A C 1
ATOM 676 O O . MET A 1 86 ? -25.914 -3.110 23.909 1.00 97.75 86 MET A O 1
ATOM 680 N N . GLU A 1 87 ? -26.581 -5.160 24.507 1.00 97.12 87 GLU A N 1
ATOM 681 C CA . GLU A 1 87 ? -25.303 -5.831 24.213 1.00 97.12 87 GLU A CA 1
ATOM 682 C C . GLU A 1 87 ? -24.901 -5.689 22.740 1.00 97.12 87 GLU A C 1
ATOM 684 O O . GLU A 1 87 ? -23.736 -5.422 22.433 1.00 97.12 87 GLU A O 1
ATOM 689 N N . ALA A 1 88 ? -25.860 -5.855 21.824 1.00 97.69 88 ALA A N 1
ATOM 690 C CA . ALA A 1 88 ? -25.621 -5.710 20.394 1.00 97.69 88 ALA A CA 1
ATOM 691 C C . ALA A 1 88 ? -25.252 -4.266 20.016 1.00 97.69 88 ALA A C 1
ATOM 693 O O . ALA A 1 88 ? -24.319 -4.069 19.233 1.00 97.69 88 ALA A O 1
ATOM 694 N N . ASP A 1 89 ? -25.935 -3.265 20.583 1.00 97.69 89 ASP A N 1
ATOM 695 C CA . ASP A 1 89 ? -25.609 -1.856 20.338 1.00 97.69 89 ASP A CA 1
ATOM 696 C C . ASP A 1 89 ? -24.257 -1.482 20.956 1.00 97.69 89 ASP A C 1
ATOM 698 O O . ASP A 1 89 ? -23.421 -0.912 20.261 1.00 97.69 89 ASP A O 1
ATOM 702 N N . ASN A 1 90 ? -23.962 -1.905 22.189 1.00 97.94 90 ASN A N 1
ATOM 703 C CA . ASN A 1 90 ? -22.642 -1.709 22.795 1.00 97.94 90 ASN A CA 1
ATOM 704 C C . ASN A 1 90 ? -21.538 -2.333 21.932 1.00 97.94 90 ASN A C 1
ATOM 706 O O . ASN A 1 90 ? -20.583 -1.654 21.567 1.00 97.94 90 ASN A O 1
ATOM 710 N N . LYS A 1 91 ? -21.695 -3.587 21.483 1.00 97.38 91 LYS A N 1
ATOM 711 C CA . LYS A 1 91 ? -20.730 -4.227 20.570 1.00 97.38 91 LYS A CA 1
ATOM 712 C C . LYS A 1 91 ? -20.535 -3.418 19.281 1.00 97.38 91 LYS A C 1
ATOM 714 O O . LYS A 1 91 ? -19.406 -3.305 18.794 1.00 97.38 91 LYS A O 1
ATOM 719 N N . LYS A 1 92 ? -21.609 -2.845 18.730 1.00 97.88 92 LYS A N 1
ATOM 720 C CA . LYS A 1 92 ? -21.546 -1.962 17.559 1.00 97.88 92 LYS A CA 1
ATOM 721 C C . LYS A 1 92 ? -20.775 -0.675 17.867 1.00 97.88 92 LYS A C 1
ATOM 723 O O . LYS A 1 92 ? -19.912 -0.315 17.068 1.00 97.88 92 LYS A O 1
ATOM 728 N N . GLN A 1 93 ? -21.024 -0.028 19.008 1.00 98.00 93 GLN A N 1
ATOM 729 C CA . GLN A 1 93 ? -20.284 1.167 19.428 1.00 98.00 93 GLN A CA 1
ATOM 730 C C . GLN A 1 93 ? -18.799 0.867 19.641 1.00 98.00 93 GLN A C 1
ATOM 732 O O . GLN A 1 93 ? -17.961 1.584 19.105 1.00 98.00 93 GLN A O 1
ATOM 737 N N . ARG A 1 94 ? -18.449 -0.243 20.302 1.00 97.12 94 ARG A N 1
ATOM 738 C CA . ARG A 1 94 ? -17.045 -0.661 20.467 1.00 97.12 94 ARG A CA 1
ATOM 739 C C . ARG A 1 94 ? -16.358 -0.944 19.137 1.00 97.12 94 ARG A C 1
ATOM 741 O O . ARG A 1 94 ? -15.211 -0.562 18.935 1.00 97.12 94 ARG A O 1
ATOM 748 N N . THR A 1 95 ? -17.059 -1.592 18.204 1.00 96.56 95 THR A N 1
ATOM 749 C CA . THR A 1 95 ? -16.524 -1.847 16.855 1.00 96.56 95 THR A CA 1
ATOM 750 C C . THR A 1 95 ? -16.283 -0.537 16.105 1.00 96.56 95 THR A C 1
ATOM 752 O O . THR A 1 95 ? -15.255 -0.384 15.449 1.00 96.56 95 THR A O 1
ATOM 755 N N . LYS A 1 96 ? -17.210 0.421 16.230 1.00 97.31 96 LYS A N 1
ATOM 756 C CA . LYS A 1 96 ? -17.076 1.759 15.652 1.00 97.31 96 LYS A CA 1
ATOM 757 C C . LYS A 1 96 ? -15.902 2.524 16.274 1.00 97.31 96 LYS A C 1
ATOM 759 O O . LYS A 1 96 ? -15.045 2.976 15.526 1.00 97.31 96 LYS A O 1
ATOM 764 N N . GLY A 1 97 ? -15.814 2.587 17.602 1.00 96.94 97 GLY A N 1
ATOM 765 C CA . GLY A 1 97 ? -14.724 3.261 18.313 1.00 96.94 97 GLY A CA 1
ATOM 766 C C . GLY A 1 97 ? -13.354 2.658 17.999 1.00 96.94 97 GLY A C 1
ATOM 767 O O . GLY A 1 97 ? -12.405 3.390 17.737 1.00 96.94 97 GLY A O 1
ATOM 768 N N . ARG A 1 98 ? -13.257 1.323 17.902 1.00 95.94 98 ARG A N 1
ATOM 769 C CA . ARG A 1 98 ? -12.026 0.644 17.465 1.00 95.94 98 ARG A CA 1
ATOM 770 C C . ARG A 1 98 ? -11.625 1.043 16.049 1.00 95.94 98 ARG A C 1
ATOM 772 O O . ARG A 1 98 ? -10.450 1.295 15.800 1.00 95.94 98 ARG A O 1
ATOM 779 N N . LYS A 1 99 ? -12.593 1.109 15.131 1.00 96.50 99 LYS A N 1
ATOM 780 C CA . LYS A 1 99 ? -12.345 1.545 13.755 1.00 96.50 99 LYS A CA 1
ATOM 781 C C . LYS A 1 99 ? -11.852 2.995 13.714 1.00 96.50 99 LYS A C 1
ATOM 783 O O . LYS A 1 99 ? -10.832 3.248 13.091 1.00 96.50 99 LYS A O 1
ATOM 788 N N . GLU A 1 100 ? -12.531 3.911 14.401 1.00 96.94 100 GLU A N 1
ATOM 789 C CA . GLU A 1 100 ? -12.145 5.329 14.467 1.00 96.94 100 GLU A CA 1
ATOM 790 C C . GLU A 1 100 ? -10.749 5.512 15.081 1.00 96.94 100 GLU A C 1
ATOM 792 O O . GLU A 1 100 ? -9.930 6.264 14.558 1.00 96.94 100 GLU A O 1
ATOM 797 N N . TYR A 1 101 ? -10.421 4.761 16.133 1.00 96.19 101 TYR A N 1
ATOM 798 C CA . TYR A 1 101 ? -9.075 4.756 16.702 1.00 96.19 101 TYR A CA 1
ATOM 799 C C . TYR A 1 101 ? -8.023 4.254 15.695 1.00 96.19 101 TYR A C 1
ATOM 801 O O . TYR A 1 101 ? -6.996 4.893 15.495 1.00 96.19 101 TYR A O 1
ATOM 809 N N . HIS A 1 102 ? -8.274 3.143 14.993 1.00 95.81 102 HIS A N 1
ATOM 810 C CA . HIS A 1 102 ? -7.330 2.654 13.977 1.00 95.81 102 HIS A CA 1
ATOM 811 C C . HIS A 1 102 ? -7.177 3.622 12.805 1.00 95.81 102 HIS A C 1
ATOM 813 O O . HIS A 1 102 ? -6.069 3.797 12.302 1.00 95.81 102 HIS A O 1
ATOM 819 N N . ASP A 1 103 ? -8.266 4.251 12.370 1.00 97.06 103 ASP A N 1
ATOM 820 C CA . ASP A 1 103 ? -8.241 5.216 11.274 1.00 97.06 103 ASP A CA 1
ATOM 821 C C . ASP A 1 103 ? -7.455 6.476 11.678 1.00 97.06 103 ASP A C 1
ATOM 823 O O . ASP A 1 103 ? -6.576 6.898 10.928 1.00 97.06 103 ASP A O 1
ATOM 827 N N . THR A 1 104 ? -7.637 6.990 12.900 1.00 97.25 104 THR A N 1
ATOM 828 C CA . THR A 1 104 ? -6.851 8.134 13.405 1.00 97.25 104 THR A CA 1
ATOM 829 C C . THR A 1 104 ? -5.361 7.813 13.548 1.00 97.25 104 THR A C 1
ATOM 831 O O . THR A 1 104 ? -4.524 8.630 13.161 1.00 97.25 104 THR A O 1
ATOM 834 N N . ILE A 1 105 ? -4.991 6.612 14.015 1.00 96.75 105 ILE A N 1
ATOM 835 C CA . ILE A 1 105 ? -3.582 6.181 14.045 1.00 96.75 105 ILE A CA 1
ATOM 836 C C . ILE A 1 105 ? -3.005 6.095 12.629 1.00 96.75 105 ILE A C 1
ATOM 838 O O . ILE A 1 105 ? -1.906 6.589 12.388 1.00 96.75 105 ILE A O 1
ATOM 842 N N . ARG A 1 106 ? -3.731 5.522 11.660 1.00 97.25 106 ARG A N 1
ATOM 843 C CA . ARG A 1 106 ? -3.264 5.464 10.263 1.00 97.25 106 ARG A CA 1
ATOM 844 C C . ARG A 1 106 ? -3.084 6.854 9.666 1.00 97.25 106 ARG A C 1
ATOM 846 O O . ARG A 1 106 ? -2.105 7.084 8.958 1.00 97.25 106 ARG A O 1
ATOM 853 N N . GLU A 1 107 ? -4.005 7.771 9.934 1.00 97.94 107 GLU A N 1
ATOM 854 C CA . GLU A 1 107 ? -3.902 9.165 9.503 1.00 97.94 107 GLU A CA 1
ATOM 855 C C . GLU A 1 107 ? -2.677 9.851 10.111 1.00 97.94 107 GLU A C 1
ATOM 857 O O . GLU A 1 107 ? -1.891 10.441 9.368 1.00 97.94 107 GLU A O 1
ATOM 862 N N . LEU A 1 108 ? -2.451 9.693 11.420 1.00 97.88 108 LEU A N 1
ATOM 863 C CA . LEU A 1 108 ? -1.259 10.193 12.107 1.00 97.88 108 LEU A CA 1
ATOM 864 C C . LEU A 1 108 ? 0.020 9.627 11.480 1.00 97.88 108 LEU A C 1
ATOM 866 O O . LEU A 1 108 ? 0.908 10.381 11.087 1.00 97.88 108 LEU A O 1
ATOM 87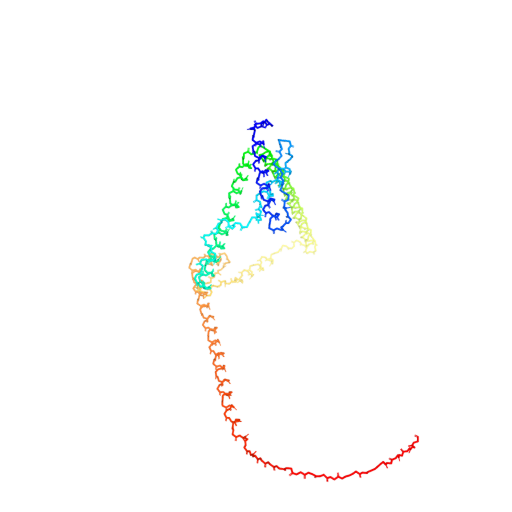0 N N . VAL A 1 109 ? 0.104 8.304 11.337 1.00 98.06 109 VAL A N 1
ATOM 871 C CA . VAL A 1 109 ? 1.268 7.619 10.764 1.00 98.06 109 VAL A CA 1
ATOM 872 C C . VAL A 1 109 ? 1.538 8.117 9.347 1.00 98.06 109 VAL A C 1
ATOM 874 O O . VAL A 1 109 ? 2.676 8.453 9.030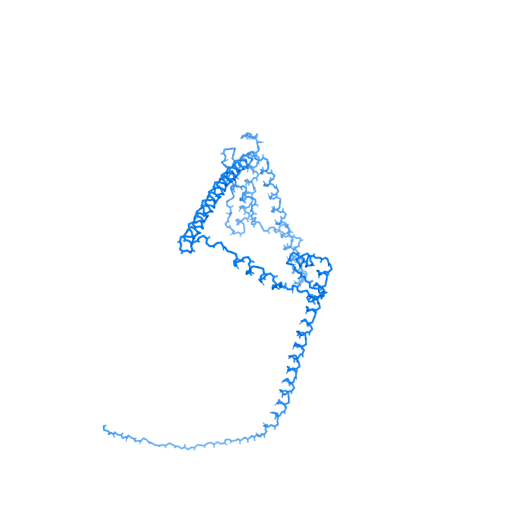 1.00 98.06 109 VAL A O 1
ATOM 877 N N . ASN A 1 110 ? 0.512 8.234 8.503 1.00 97.44 110 ASN A N 1
ATOM 878 C CA . ASN A 1 110 ? 0.654 8.754 7.142 1.00 97.44 110 ASN A CA 1
ATOM 879 C C . ASN A 1 110 ? 1.085 10.224 7.120 1.00 97.44 110 ASN A C 1
ATOM 881 O O . ASN A 1 110 ? 1.918 10.607 6.296 1.00 97.44 110 ASN A O 1
ATOM 885 N N . TYR A 1 111 ? 0.543 11.045 8.017 1.00 97.62 111 TYR A N 1
ATOM 886 C CA . TYR A 1 111 ? 0.925 12.445 8.147 1.00 97.62 111 TYR A CA 1
ATOM 887 C C . TYR A 1 111 ? 2.408 12.585 8.509 1.00 97.62 111 TYR A C 1
ATOM 889 O O . TYR A 1 111 ? 3.144 13.277 7.802 1.00 97.62 111 TYR A O 1
ATOM 897 N N . VAL A 1 112 ? 2.868 11.868 9.538 1.00 96.88 112 VAL A N 1
ATOM 898 C CA . VAL A 1 112 ? 4.277 11.873 9.965 1.00 96.88 112 VAL A CA 1
ATOM 899 C C . VAL A 1 112 ? 5.175 11.326 8.859 1.00 96.88 112 VAL A C 1
ATOM 901 O O . VAL A 1 112 ? 6.144 11.977 8.479 1.00 96.88 112 VAL A O 1
ATOM 904 N N . LYS A 1 113 ? 4.797 10.199 8.249 1.00 95.75 113 LYS A N 1
ATOM 905 C CA . LYS A 1 113 ? 5.514 9.561 7.135 1.00 95.75 113 LYS A CA 1
ATOM 906 C C . LYS A 1 113 ? 5.706 10.491 5.938 1.00 95.75 113 LYS A C 1
ATOM 908 O O . LYS A 1 113 ? 6.746 10.457 5.290 1.00 95.75 113 LYS A O 1
ATOM 913 N N . ASN A 1 114 ? 4.726 11.343 5.645 1.00 95.88 114 ASN A N 1
ATOM 914 C CA . ASN A 1 114 ? 4.824 12.332 4.569 1.00 95.88 114 ASN A CA 1
ATOM 915 C C . ASN A 1 114 ? 5.730 13.525 4.912 1.00 95.88 114 ASN A C 1
ATOM 917 O O . ASN A 1 114 ? 6.187 14.214 4.001 1.00 95.88 114 ASN A O 1
ATOM 921 N N . LYS A 1 115 ? 5.964 13.796 6.200 1.00 94.25 115 LYS A N 1
ATOM 922 C CA . LYS A 1 115 ? 6.806 14.897 6.689 1.00 94.25 115 LYS A CA 1
ATOM 923 C C . LYS A 1 115 ? 8.216 14.456 7.086 1.00 94.25 115 LYS A C 1
ATOM 925 O O . LYS A 1 115 ? 9.079 15.312 7.242 1.00 94.25 115 LYS A O 1
ATOM 930 N N . ASP A 1 116 ? 8.447 13.157 7.243 1.00 94.81 116 ASP A N 1
ATOM 931 C CA . ASP A 1 116 ? 9.718 12.599 7.696 1.00 94.81 116 ASP A CA 1
ATOM 932 C C . ASP A 1 116 ? 10.794 12.638 6.588 1.00 94.81 116 ASP A C 1
ATOM 934 O O . ASP A 1 116 ? 10.645 11.969 5.556 1.00 94.81 116 ASP A O 1
ATOM 938 N N . PRO A 1 117 ? 11.910 13.368 6.793 1.00 92.31 117 PRO A N 1
ATOM 939 C CA . PRO A 1 117 ? 13.018 13.405 5.840 1.00 92.31 117 PRO A CA 1
ATOM 940 C C . PRO A 1 117 ? 13.658 12.034 5.588 1.00 92.31 117 PRO A C 1
ATOM 942 O O . PRO A 1 117 ? 14.068 11.756 4.461 1.00 92.31 117 PRO A O 1
ATOM 945 N N . ARG A 1 118 ? 13.709 11.153 6.601 1.00 93.69 118 ARG A N 1
ATOM 946 C CA . ARG A 1 118 ? 14.274 9.796 6.474 1.00 93.69 118 ARG A CA 1
ATOM 947 C C . ARG A 1 118 ? 13.453 8.969 5.490 1.00 93.69 118 ARG A C 1
ATOM 949 O O . ARG A 1 118 ? 13.996 8.266 4.639 1.00 93.69 118 ARG A O 1
ATOM 956 N N . TRP A 1 119 ? 12.127 9.106 5.559 1.00 94.69 119 TRP A N 1
ATOM 957 C CA . TRP A 1 119 ? 11.213 8.425 4.646 1.00 94.69 119 TRP A CA 1
ATOM 958 C C . TRP A 1 119 ? 11.280 8.991 3.225 1.00 94.69 119 TRP A C 1
ATOM 960 O O . TRP A 1 119 ? 11.209 8.233 2.255 1.00 94.69 119 TRP A O 1
ATOM 970 N N . ALA A 1 120 ? 11.443 10.309 3.083 1.00 92.75 120 ALA A N 1
ATOM 971 C CA . ALA A 1 120 ? 11.656 10.936 1.781 1.00 92.75 120 ALA A CA 1
ATOM 972 C C . ALA A 1 120 ? 12.924 10.389 1.099 1.00 92.75 120 ALA A C 1
ATOM 974 O O . ALA A 1 120 ? 12.839 9.920 -0.038 1.00 92.75 120 ALA A O 1
ATOM 975 N N . ALA A 1 121 ? 14.047 10.343 1.824 1.00 92.06 121 ALA A N 1
ATOM 976 C CA . ALA A 1 121 ? 15.304 9.774 1.336 1.00 92.06 121 ALA A CA 1
ATOM 977 C C . ALA A 1 121 ? 15.168 8.282 0.982 1.00 92.06 121 ALA A C 1
ATOM 979 O O . ALA A 1 121 ? 15.586 7.853 -0.093 1.00 92.06 121 ALA A O 1
ATOM 980 N N . TYR A 1 122 ? 14.504 7.490 1.834 1.00 92.75 122 TYR A N 1
ATOM 981 C CA . TYR A 1 122 ? 14.226 6.079 1.549 1.00 92.75 122 TYR A CA 1
ATOM 982 C C . TYR A 1 122 ? 13.409 5.900 0.258 1.00 92.75 122 TYR A C 1
ATOM 984 O O . TYR A 1 122 ? 13.730 5.058 -0.581 1.00 92.75 122 TYR A O 1
ATOM 992 N N . ARG A 1 123 ? 12.360 6.708 0.055 1.00 92.69 123 ARG A N 1
ATOM 993 C CA . ARG A 1 123 ? 11.530 6.650 -1.160 1.00 92.69 123 ARG A CA 1
ATOM 994 C C . ARG A 1 123 ? 12.307 7.000 -2.420 1.00 92.69 123 ARG A C 1
ATOM 996 O O . ARG A 1 123 ? 12.038 6.397 -3.460 1.00 92.69 123 ARG A O 1
ATOM 1003 N N . GLU A 1 124 ? 13.203 7.974 -2.336 1.00 92.88 124 GLU A N 1
ATOM 1004 C CA . GLU A 1 124 ? 14.062 8.375 -3.446 1.00 92.88 124 GLU A CA 1
ATOM 1005 C C . GLU A 1 124 ? 15.041 7.258 -3.811 1.00 92.88 124 GLU A C 1
ATOM 1007 O O . GLU A 1 124 ? 15.033 6.811 -4.959 1.00 92.88 124 GLU A O 1
ATOM 1012 N N . ALA A 1 125 ? 15.748 6.696 -2.825 1.00 91.69 125 ALA A N 1
ATOM 1013 C CA . ALA A 1 125 ? 16.637 5.550 -3.026 1.00 91.69 125 ALA A CA 1
ATOM 1014 C C . ALA A 1 125 ? 15.899 4.354 -3.662 1.00 91.69 125 ALA A C 1
ATOM 1016 O O . ALA A 1 125 ? 16.359 3.762 -4.639 1.00 91.69 125 ALA A O 1
ATOM 1017 N N . GLN A 1 126 ? 14.688 4.047 -3.186 1.00 92.25 126 GLN A N 1
ATOM 1018 C CA . GLN A 1 126 ? 13.843 2.991 -3.756 1.00 92.25 126 GLN A CA 1
ATOM 1019 C C . GLN A 1 126 ? 13.320 3.316 -5.165 1.00 92.25 126 GLN A C 1
ATOM 1021 O O . GLN A 1 126 ? 13.018 2.421 -5.962 1.00 92.25 126 GLN A O 1
ATOM 1026 N N . ALA A 1 127 ? 13.124 4.591 -5.497 1.00 94.12 127 ALA A N 1
ATOM 1027 C CA . ALA A 1 127 ? 12.748 5.000 -6.846 1.00 94.12 127 ALA A CA 1
ATOM 1028 C C . ALA A 1 127 ? 13.933 4.866 -7.811 1.00 94.12 127 ALA A C 1
ATOM 1030 O O . ALA A 1 127 ? 13.749 4.368 -8.923 1.00 94.12 127 ALA A O 1
ATOM 1031 N N . GLU A 1 128 ? 15.131 5.252 -7.381 1.00 94.75 128 GLU A N 1
ATOM 1032 C CA . GLU A 1 128 ? 16.364 5.110 -8.150 1.00 94.75 128 GLU A CA 1
ATOM 1033 C C . GLU A 1 128 ? 16.702 3.638 -8.405 1.00 94.75 128 GLU A C 1
ATOM 1035 O O . GLU A 1 128 ? 16.918 3.247 -9.554 1.00 94.75 128 GLU A O 1
ATOM 1040 N N . GLU A 1 129 ? 16.634 2.787 -7.378 1.00 94.56 129 GLU A N 1
ATOM 1041 C CA . GLU A 1 129 ? 16.884 1.352 -7.521 1.00 94.56 129 GLU A CA 1
ATOM 1042 C C . GLU A 1 129 ? 15.917 0.704 -8.524 1.00 94.56 129 GLU A C 1
ATOM 1044 O O . GLU A 1 129 ? 16.325 -0.076 -9.391 1.00 94.56 129 GLU A O 1
ATOM 1049 N N . ARG A 1 130 ? 14.628 1.070 -8.473 1.00 95.19 130 ARG A N 1
ATOM 1050 C CA . ARG A 1 130 ? 13.628 0.595 -9.442 1.00 95.19 130 ARG A CA 1
ATOM 1051 C C . ARG A 1 130 ? 13.907 1.084 -10.858 1.00 95.19 130 ARG A C 1
ATOM 1053 O O . ARG A 1 130 ? 13.773 0.298 -11.794 1.00 95.19 130 ARG A O 1
ATOM 1060 N N . ARG A 1 131 ? 14.314 2.346 -11.033 1.00 96.31 131 ARG A N 1
ATOM 1061 C CA . ARG A 1 131 ? 14.713 2.882 -12.347 1.00 96.31 131 ARG A CA 1
ATOM 1062 C C . ARG A 1 131 ? 15.925 2.136 -12.895 1.00 96.31 131 ARG A C 1
ATOM 1064 O O . ARG A 1 131 ? 15.905 1.737 -14.056 1.00 96.31 131 ARG A O 1
ATOM 1071 N N . ARG A 1 132 ? 16.935 1.880 -12.060 1.00 96.44 132 ARG A N 1
ATOM 1072 C CA . ARG A 1 132 ? 18.130 1.114 -12.435 1.00 96.44 132 ARG A CA 1
ATOM 1073 C C . ARG A 1 132 ? 17.772 -0.305 -12.884 1.00 96.44 132 ARG A C 1
ATOM 1075 O O . ARG A 1 132 ? 18.187 -0.716 -13.965 1.00 96.44 132 ARG A O 1
ATOM 1082 N N . LYS A 1 133 ? 16.949 -1.014 -12.104 1.00 96.75 133 LYS A N 1
ATOM 1083 C CA . LYS A 1 133 ? 16.461 -2.364 -12.439 1.00 96.75 133 LYS A CA 1
ATOM 1084 C C . LYS A 1 133 ? 15.641 -2.385 -13.730 1.00 96.75 133 LYS A C 1
ATOM 1086 O O . LYS A 1 133 ? 15.767 -3.318 -14.518 1.00 96.75 133 LYS A O 1
ATOM 1091 N N . GLU A 1 134 ? 14.818 -1.366 -13.979 1.00 96.38 134 GLU A N 1
ATOM 1092 C CA . GLU A 1 134 ? 14.048 -1.285 -15.224 1.00 96.38 134 GLU A CA 1
ATOM 1093 C C . GLU A 1 134 ? 14.954 -1.026 -16.433 1.00 96.38 134 GLU A C 1
ATOM 1095 O O . GLU A 1 134 ? 14.812 -1.710 -17.442 1.00 96.38 134 GLU A O 1
ATOM 1100 N N . ILE A 1 135 ? 15.933 -0.122 -16.329 1.00 97.25 135 ILE A N 1
ATOM 1101 C CA . ILE A 1 135 ? 16.922 0.113 -17.396 1.00 97.25 135 ILE A CA 1
ATOM 1102 C C . ILE A 1 135 ? 17.696 -1.175 -17.703 1.00 97.25 135 ILE A C 1
ATOM 1104 O O . ILE A 1 135 ? 17.804 -1.568 -18.864 1.00 97.25 135 ILE A O 1
ATOM 1108 N N . GLU A 1 136 ? 18.177 -1.879 -16.678 1.00 96.69 136 GLU A N 1
ATOM 1109 C CA . GLU A 1 136 ? 18.875 -3.158 -16.841 1.00 96.69 136 GLU A CA 1
ATOM 1110 C C . GLU A 1 136 ? 17.990 -4.209 -17.526 1.00 96.69 136 GLU A C 1
ATOM 1112 O O . GLU A 1 136 ? 18.420 -4.895 -18.460 1.00 96.69 136 GLU A O 1
ATOM 1117 N N . ARG A 1 137 ? 16.714 -4.287 -17.133 1.00 97.00 137 ARG A N 1
ATOM 1118 C CA . ARG A 1 137 ? 15.733 -5.175 -17.760 1.00 97.00 137 ARG A CA 1
ATOM 1119 C C . ARG A 1 137 ? 15.482 -4.817 -19.225 1.00 97.00 137 ARG A C 1
ATOM 1121 O O . ARG A 1 137 ? 15.339 -5.726 -20.042 1.00 97.00 137 ARG A O 1
ATOM 1128 N N . GLN A 1 138 ? 15.423 -3.532 -19.572 1.00 96.88 138 GLN A N 1
ATOM 1129 C CA . GLN A 1 138 ? 15.250 -3.080 -20.956 1.00 96.88 138 GLN A CA 1
ATOM 1130 C C . GLN A 1 138 ? 16.476 -3.415 -21.810 1.00 96.88 138 GLN A C 1
ATOM 1132 O O . GLN A 1 138 ? 16.322 -4.010 -22.875 1.00 96.88 138 GLN A O 1
ATOM 1137 N N . ILE A 1 139 ? 17.687 -3.157 -21.304 1.00 97.31 139 ILE A N 1
ATOM 1138 C CA . ILE A 1 139 ? 18.940 -3.528 -21.979 1.00 97.31 139 ILE A CA 1
ATOM 1139 C C . ILE A 1 139 ? 19.004 -5.044 -22.204 1.00 97.31 139 ILE A C 1
ATOM 1141 O O . ILE A 1 139 ? 19.370 -5.500 -23.288 1.00 97.31 139 ILE A O 1
ATOM 1145 N N . SER A 1 140 ? 18.632 -5.842 -21.199 1.00 97.00 140 SER A N 1
ATOM 1146 C CA . SER A 1 140 ? 18.602 -7.304 -21.307 1.00 97.00 140 SER A CA 1
ATOM 1147 C C . SER A 1 140 ? 17.619 -7.776 -22.388 1.00 97.00 140 SER A C 1
ATOM 1149 O O . SER A 1 140 ? 17.996 -8.541 -23.281 1.00 97.00 140 SER A O 1
ATOM 1151 N N . LYS A 1 141 ? 16.393 -7.236 -22.392 1.00 97.19 141 LYS A N 1
ATOM 1152 C CA . LYS A 1 141 ? 15.378 -7.526 -23.419 1.00 97.19 141 LYS A CA 1
ATOM 1153 C C . LYS A 1 141 ? 15.828 -7.118 -24.819 1.00 97.19 141 LYS A C 1
ATOM 1155 O O . LYS A 1 141 ? 15.577 -7.850 -25.774 1.00 97.19 141 LYS A O 1
ATOM 1160 N N . GLU A 1 142 ? 16.480 -5.968 -24.964 1.00 97.12 142 GLU A N 1
ATOM 1161 C CA . GLU A 1 142 ? 16.975 -5.494 -26.256 1.00 97.12 142 GLU A CA 1
ATOM 1162 C C . GLU A 1 142 ? 18.100 -6.390 -26.786 1.00 97.12 142 GLU A C 1
ATOM 1164 O O . GLU A 1 142 ? 18.060 -6.811 -27.945 1.00 97.12 142 GLU A O 1
ATOM 1169 N N . LYS A 1 143 ? 19.057 -6.766 -25.927 1.00 96.81 143 LYS A N 1
ATOM 1170 C CA . LYS A 1 143 ? 20.119 -7.725 -26.268 1.00 96.81 143 LYS A CA 1
ATOM 1171 C C . LYS A 1 143 ? 19.541 -9.075 -26.689 1.00 96.81 143 LYS A C 1
ATOM 1173 O O . LYS A 1 143 ? 19.965 -9.633 -27.701 1.00 96.81 143 LYS A O 1
ATOM 1178 N N . GLU A 1 144 ? 18.556 -9.593 -25.961 1.00 96.69 144 GLU A N 1
ATOM 1179 C CA . GLU A 1 144 ? 17.882 -10.846 -26.310 1.00 96.69 144 GLU A CA 1
ATOM 1180 C C . GLU A 1 144 ? 17.118 -10.732 -27.639 1.00 96.69 144 GLU A C 1
ATOM 1182 O O . GLU A 1 144 ? 17.237 -11.597 -28.511 1.00 96.69 144 GLU A O 1
ATOM 1187 N N . ALA A 1 145 ? 16.388 -9.634 -27.849 1.00 97.00 145 ALA A N 1
ATOM 1188 C CA . ALA A 1 145 ? 15.673 -9.378 -29.093 1.00 97.00 145 ALA A CA 1
ATOM 1189 C C . ALA A 1 145 ? 16.627 -9.266 -30.291 1.00 97.00 145 ALA A C 1
ATOM 1191 O O . ALA A 1 145 ? 16.321 -9.805 -31.359 1.00 97.00 145 ALA A O 1
ATOM 1192 N N . LYS A 1 146 ? 17.787 -8.618 -30.117 1.00 97.06 146 LYS A N 1
ATOM 1193 C CA . LYS A 1 146 ? 18.843 -8.530 -31.133 1.00 97.06 146 LYS A CA 1
ATOM 1194 C C . LYS A 1 146 ? 19.407 -9.913 -31.460 1.00 97.06 146 LYS A C 1
ATOM 1196 O O . LYS A 1 146 ? 19.375 -10.304 -32.624 1.00 97.06 146 LYS A O 1
ATOM 1201 N N . ARG A 1 147 ? 19.788 -10.703 -30.449 1.00 96.94 147 ARG A N 1
ATOM 1202 C CA . ARG A 1 147 ? 20.255 -12.093 -30.634 1.00 96.94 147 ARG A CA 1
ATOM 1203 C C . ARG A 1 147 ? 19.228 -12.954 -31.367 1.00 96.94 147 ARG A C 1
ATOM 1205 O O . ARG A 1 147 ? 19.580 -13.703 -32.272 1.00 96.94 147 ARG A O 1
ATOM 1212 N N . ARG A 1 148 ? 17.941 -12.822 -31.030 1.00 96.75 148 ARG A N 1
ATOM 1213 C CA . ARG A 1 148 ? 16.859 -13.560 -31.698 1.00 96.75 148 ARG A CA 1
ATOM 1214 C C . ARG A 1 148 ? 16.669 -13.131 -33.153 1.00 96.75 148 ARG A C 1
ATOM 1216 O O . ARG A 1 148 ? 16.402 -13.981 -33.999 1.00 96.75 148 ARG A O 1
ATOM 1223 N N . LYS A 1 149 ? 16.783 -11.834 -33.459 1.00 96.69 149 LYS A N 1
ATOM 1224 C CA . LYS A 1 149 ? 16.737 -11.327 -34.842 1.00 96.69 149 LYS A CA 1
ATOM 1225 C C . LYS A 1 149 ? 17.920 -11.849 -35.659 1.00 96.69 149 LYS A C 1
ATOM 1227 O O . LYS A 1 149 ? 17.704 -12.345 -36.759 1.00 96.69 149 LYS A O 1
ATOM 1232 N N . GLU A 1 150 ? 19.130 -11.803 -35.107 1.00 96.44 150 GLU A N 1
ATOM 1233 C CA . GLU A 1 150 ? 20.337 -12.328 -35.756 1.00 96.44 150 GLU A CA 1
ATOM 1234 C C . GLU A 1 150 ? 20.243 -13.840 -35.999 1.00 96.44 150 GLU A C 1
ATOM 1236 O O . GLU A 1 150 ? 20.544 -14.297 -37.098 1.00 96.44 150 GLU A O 1
ATOM 1241 N N . ALA A 1 151 ? 19.755 -14.616 -35.026 1.00 96.38 151 ALA A N 1
ATOM 1242 C CA . ALA A 1 151 ? 19.528 -16.052 -35.195 1.00 96.38 151 ALA A CA 1
ATOM 1243 C C . ALA A 1 151 ? 18.503 -16.350 -36.303 1.00 96.38 151 ALA A C 1
ATOM 1245 O O . ALA A 1 151 ? 18.738 -17.206 -37.148 1.00 96.38 151 ALA A O 1
ATOM 1246 N N . ARG A 1 152 ? 17.392 -15.600 -36.360 1.00 95.94 152 ARG A N 1
ATOM 1247 C CA . ARG A 1 152 ? 16.396 -15.734 -37.440 1.00 95.94 152 ARG A CA 1
ATOM 1248 C C . ARG A 1 152 ? 16.975 -15.388 -38.810 1.00 95.94 152 ARG A C 1
ATOM 1250 O O . ARG A 1 152 ? 16.684 -16.089 -39.771 1.00 95.94 152 ARG A O 1
ATOM 1257 N N . ALA A 1 153 ? 17.787 -14.335 -38.899 1.00 96.44 153 ALA A N 1
ATOM 1258 C CA . ALA A 1 153 ? 18.445 -13.955 -40.145 1.00 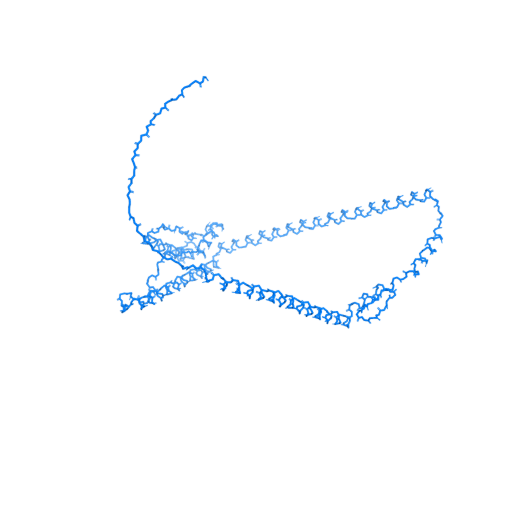96.44 153 ALA A CA 1
ATOM 1259 C C . ALA A 1 153 ? 19.420 -15.045 -40.618 1.00 96.44 153 ALA A C 1
ATOM 1261 O O . ALA A 1 153 ? 19.384 -15.420 -41.786 1.00 96.44 153 ALA A O 1
ATOM 1262 N N . ARG A 1 154 ? 20.226 -15.611 -39.707 1.00 95.75 154 ARG A N 1
ATOM 1263 C CA . ARG A 1 154 ? 21.120 -16.740 -40.016 1.00 95.75 154 ARG A CA 1
ATOM 1264 C C . ARG A 1 154 ? 20.344 -17.966 -40.495 1.00 95.75 154 ARG A C 1
ATOM 1266 O O . ARG A 1 154 ? 20.704 -18.521 -41.524 1.00 95.75 154 ARG A O 1
ATOM 1273 N N . ASN A 1 155 ? 19.261 -18.332 -39.808 1.00 95.50 155 ASN A N 1
ATOM 1274 C CA . ASN A 1 155 ? 18.425 -19.468 -40.203 1.00 95.50 155 ASN A CA 1
ATOM 1275 C C . ASN A 1 155 ? 17.795 -19.270 -41.589 1.00 95.50 155 ASN A C 1
ATOM 1277 O O . ASN A 1 155 ? 17.749 -20.216 -42.361 1.00 95.50 155 ASN A O 1
ATOM 1281 N N . LYS A 1 156 ? 17.361 -18.048 -41.927 1.00 96.44 156 LYS A N 1
ATOM 1282 C CA . LYS A 1 156 ? 16.809 -17.733 -43.255 1.00 96.44 156 LYS A CA 1
ATOM 1283 C C . LYS A 1 156 ? 17.856 -17.882 -44.363 1.00 96.44 156 LYS A C 1
ATOM 1285 O O . LYS A 1 156 ? 17.562 -18.473 -45.390 1.00 96.44 156 LYS A O 1
ATOM 1290 N N . ILE A 1 157 ? 19.078 -17.392 -44.135 1.00 96.19 157 ILE A N 1
ATOM 1291 C CA . ILE A 1 157 ? 20.192 -17.537 -45.089 1.00 96.19 157 ILE A CA 1
ATOM 1292 C C . ILE A 1 157 ? 20.548 -19.018 -45.287 1.00 96.19 157 ILE A C 1
ATOM 1294 O O . ILE A 1 157 ? 20.778 -19.461 -46.406 1.00 96.19 157 ILE A O 1
ATOM 1298 N N . ASP A 1 158 ? 20.600 -19.786 -44.202 1.00 95.06 158 ASP A N 1
ATOM 1299 C CA . ASP A 1 158 ? 20.897 -21.221 -44.225 1.00 95.06 158 ASP A CA 1
ATOM 1300 C C . ASP A 1 158 ? 19.792 -22.029 -44.939 1.00 95.06 158 ASP A C 1
ATOM 1302 O O . ASP A 1 158 ? 20.075 -22.923 -45.733 1.00 95.06 158 ASP A O 1
ATOM 1306 N N . GLU A 1 159 ? 18.522 -21.671 -44.737 1.00 95.38 159 GLU A N 1
ATOM 1307 C CA . GLU A 1 159 ? 17.383 -22.250 -45.458 1.00 95.38 159 GLU A CA 1
ATOM 1308 C C . GLU A 1 159 ? 17.405 -21.925 -46.960 1.00 95.38 159 GLU A C 1
ATOM 1310 O O . GLU A 1 159 ? 17.193 -22.825 -47.774 1.00 95.38 159 GLU A O 1
ATOM 1315 N N . GLU A 1 160 ? 17.716 -20.678 -47.333 1.00 94.88 160 GLU A N 1
ATOM 1316 C CA . GLU A 1 160 ? 17.869 -20.256 -48.733 1.00 94.88 160 GLU A CA 1
ATOM 1317 C C . GLU A 1 160 ? 19.010 -21.015 -49.428 1.00 94.88 160 GLU A C 1
ATOM 1319 O O . GLU A 1 160 ? 18.815 -21.516 -50.534 1.00 94.88 160 GLU A O 1
ATOM 1324 N N . LYS A 1 161 ? 20.159 -21.197 -48.760 1.00 95.50 161 LYS A N 1
ATOM 1325 C CA . LYS A 1 161 ? 21.273 -22.010 -49.281 1.00 95.50 161 LYS A CA 1
ATOM 1326 C C . LYS A 1 161 ? 20.878 -23.467 -49.499 1.00 95.50 161 LYS A C 1
ATOM 1328 O O . LYS A 1 161 ? 21.081 -23.986 -50.590 1.00 95.50 161 LYS A O 1
ATOM 1333 N N . ARG A 1 162 ? 20.242 -24.109 -48.511 1.00 94.25 162 ARG A N 1
ATOM 1334 C CA . ARG A 1 162 ? 19.742 -25.488 -48.668 1.00 94.25 162 ARG A CA 1
ATOM 1335 C C . ARG A 1 162 ? 18.703 -25.603 -49.782 1.00 94.25 162 ARG A C 1
ATOM 1337 O O . ARG A 1 162 ? 18.632 -26.629 -50.449 1.00 94.25 162 ARG A O 1
ATOM 1344 N N . ALA A 1 163 ? 17.851 -24.593 -49.962 1.00 94.31 163 ALA A N 1
ATOM 1345 C CA . ALA A 1 163 ? 16.883 -24.574 -51.053 1.00 94.31 163 ALA A CA 1
ATOM 1346 C C . ALA A 1 163 ? 17.576 -24.458 -52.417 1.00 94.31 163 ALA A C 1
ATOM 1348 O O . ALA A 1 163 ? 17.214 -25.191 -53.334 1.00 94.31 163 ALA A O 1
ATOM 1349 N N . GLN A 1 164 ? 18.590 -23.598 -52.529 1.00 93.44 164 GLN A N 1
ATOM 1350 C CA . GLN A 1 164 ? 19.395 -23.462 -53.739 1.00 93.44 164 GLN A CA 1
ATOM 1351 C C . GLN A 1 164 ? 20.1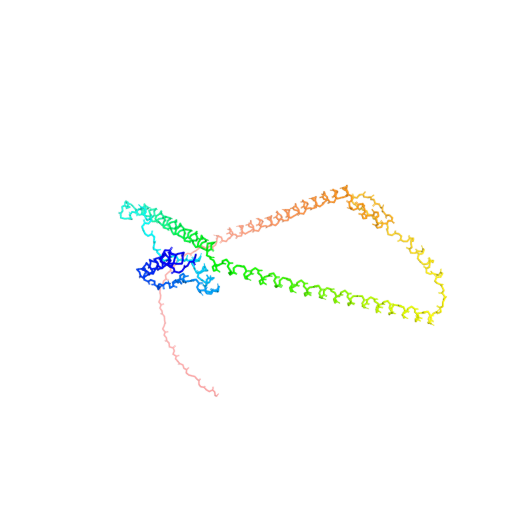53 -24.755 -54.067 1.00 93.44 164 GLN A C 1
ATOM 1353 O O . GLN A 1 164 ? 20.079 -25.215 -55.201 1.00 93.44 164 GLN A O 1
ATOM 1358 N N . GLU A 1 165 ? 20.797 -25.391 -53.086 1.00 93.12 165 GLU A N 1
ATOM 1359 C CA . GLU A 1 165 ? 21.479 -26.681 -53.272 1.00 93.12 165 GLU A CA 1
ATOM 1360 C C . GLU A 1 165 ? 20.519 -27.765 -53.784 1.00 93.12 165 GLU A C 1
ATOM 1362 O O . GLU A 1 165 ? 20.839 -28.456 -54.748 1.00 93.12 165 GLU A O 1
ATOM 1367 N N . ARG A 1 166 ? 19.300 -27.862 -53.223 1.00 92.25 166 ARG A N 1
ATOM 1368 C CA . ARG A 1 166 ? 18.264 -28.790 -53.722 1.00 92.25 166 ARG A CA 1
ATOM 1369 C C . ARG A 1 166 ? 17.842 -28.492 -55.163 1.00 92.25 166 ARG A C 1
ATOM 1371 O O . ARG A 1 166 ? 17.574 -29.418 -55.925 1.00 92.25 166 ARG A O 1
ATOM 1378 N N . LEU A 1 167 ? 17.739 -27.215 -55.537 1.00 89.88 167 LEU A N 1
ATOM 1379 C CA . LEU A 1 167 ? 17.414 -26.817 -56.912 1.00 89.88 167 LEU A CA 1
ATOM 1380 C C . LEU A 1 167 ? 18.548 -27.177 -57.878 1.00 89.88 167 LEU A C 1
ATOM 1382 O O . LEU A 1 167 ? 18.284 -27.699 -58.959 1.00 89.88 167 LEU A O 1
ATOM 1386 N N . GLU A 1 168 ? 19.798 -26.934 -57.487 1.00 89.81 168 GLU A N 1
ATOM 1387 C CA . GLU A 1 168 ? 20.974 -27.277 -58.287 1.00 89.81 168 GLU A CA 1
ATOM 1388 C C . GLU A 1 168 ? 21.143 -28.793 -58.444 1.00 89.81 168 GLU A C 1
ATOM 1390 O O . GLU A 1 168 ? 21.436 -29.258 -59.544 1.00 89.81 168 GLU A O 1
ATOM 1395 N N . GLU A 1 169 ? 20.917 -29.570 -57.383 1.00 90.44 169 GLU A N 1
ATOM 1396 C CA . GLU A 1 169 ? 20.910 -31.035 -57.431 1.00 90.44 169 GLU A CA 1
ATOM 1397 C C . GLU A 1 169 ? 19.813 -31.560 -58.364 1.00 90.44 169 GLU A C 1
ATOM 1399 O O . GLU A 1 169 ? 20.094 -32.378 -59.240 1.00 90.44 169 GLU A O 1
ATOM 1404 N N . ARG A 1 170 ? 18.586 -31.027 -58.260 1.00 86.31 170 ARG A N 1
ATOM 1405 C CA . ARG A 1 170 ? 17.493 -31.355 -59.188 1.00 86.31 170 ARG A CA 1
ATOM 1406 C C . ARG A 1 170 ? 17.883 -31.065 -60.640 1.00 86.31 170 ARG A C 1
ATOM 1408 O O . ARG A 1 170 ? 17.686 -31.932 -61.486 1.00 86.31 170 ARG A O 1
ATOM 1415 N N . ARG A 1 171 ? 18.490 -29.905 -60.917 1.00 86.69 171 ARG A N 1
ATOM 1416 C CA . ARG A 1 171 ? 18.974 -29.545 -62.262 1.00 86.69 171 ARG A CA 1
ATOM 1417 C C . ARG A 1 171 ? 20.080 -30.484 -62.757 1.00 86.69 171 ARG A C 1
ATOM 1419 O O . ARG A 1 171 ? 20.148 -30.767 -63.946 1.00 86.69 171 ARG A O 1
ATOM 1426 N N . ARG A 1 172 ? 20.944 -30.997 -61.870 1.00 86.75 172 ARG A N 1
ATOM 1427 C CA . ARG A 1 172 ? 21.972 -31.991 -62.238 1.00 86.75 172 ARG A CA 1
ATOM 1428 C C . ARG A 1 172 ? 21.385 -33.357 -62.590 1.00 86.75 172 ARG A C 1
ATOM 1430 O O . ARG A 1 172 ? 21.906 -33.998 -63.493 1.00 86.75 172 ARG A O 1
ATOM 1437 N N . ILE A 1 173 ? 20.362 -33.812 -61.864 1.00 85.62 173 ILE A N 1
ATOM 1438 C CA . ILE A 1 173 ? 19.760 -35.141 -62.070 1.00 85.62 173 ILE A CA 1
ATOM 1439 C C . ILE A 1 173 ? 18.845 -35.152 -63.299 1.00 85.62 173 ILE A C 1
ATOM 1441 O O . ILE A 1 173 ? 18.890 -36.105 -64.071 1.00 85.62 173 ILE A O 1
ATOM 1445 N N . TYR A 1 174 ? 18.027 -34.112 -63.475 1.00 79.69 174 TYR A N 1
ATOM 1446 C CA . TYR A 1 174 ? 16.955 -34.087 -64.478 1.00 79.69 174 TYR A CA 1
ATOM 1447 C C . TYR A 1 174 ? 17.233 -33.170 -65.685 1.00 79.69 174 TYR A C 1
ATOM 1449 O O . TYR A 1 174 ? 16.434 -33.150 -66.609 1.00 79.69 174 TYR A O 1
ATOM 1457 N N . GLY A 1 175 ? 18.363 -32.451 -65.722 1.00 71.31 175 GLY A N 1
ATOM 1458 C CA . GLY A 1 175 ? 18.680 -31.511 -66.806 1.00 71.31 175 GLY A CA 1
ATOM 1459 C C . GLY A 1 175 ? 17.896 -30.193 -66.727 1.00 71.31 175 GLY A C 1
ATOM 1460 O O . GLY A 1 175 ? 17.066 -29.999 -65.842 1.00 71.31 175 GLY A O 1
ATOM 1461 N N . ASP A 1 176 ? 18.203 -29.265 -67.638 1.00 62.91 176 ASP A N 1
ATOM 1462 C CA . ASP A 1 176 ? 17.557 -27.943 -67.778 1.00 62.91 176 ASP A CA 1
ATOM 1463 C C . ASP A 1 176 ? 16.309 -28.034 -68.676 1.00 62.91 176 ASP A C 1
ATOM 1465 O O . ASP A 1 176 ? 16.053 -27.155 -69.495 1.00 62.91 176 ASP A O 1
ATOM 1469 N N . GLU A 1 177 ? 15.581 -29.154 -68.604 1.00 55.88 177 GLU A N 1
ATOM 1470 C CA . GLU A 1 177 ? 14.315 -29.297 -69.319 1.00 55.88 177 GLU A CA 1
ATOM 1471 C C . GLU A 1 177 ? 13.307 -28.370 -68.647 1.00 55.88 177 GLU A C 1
ATOM 1473 O O . GLU A 1 177 ? 12.740 -28.671 -67.593 1.00 55.88 177 GLU A O 1
ATOM 1478 N N . ASP A 1 178 ? 13.192 -27.184 -69.242 1.00 48.75 178 ASP A N 1
ATOM 1479 C CA . ASP A 1 178 ? 12.212 -26.179 -68.897 1.00 48.75 178 ASP A CA 1
ATOM 1480 C C . ASP A 1 178 ? 10.822 -26.813 -68.842 1.00 48.75 178 ASP A C 1
ATOM 1482 O O . ASP A 1 178 ? 10.374 -27.566 -69.709 1.00 48.75 178 ASP A O 1
ATOM 1486 N N . ASP A 1 179 ? 10.173 -26.455 -67.750 1.00 50.22 179 ASP A N 1
ATOM 1487 C CA . ASP A 1 179 ? 8.863 -26.819 -67.244 1.00 50.22 179 ASP A CA 1
ATOM 1488 C C . ASP A 1 179 ? 7.713 -26.331 -68.157 1.00 50.22 179 ASP A C 1
ATOM 1490 O O . ASP A 1 179 ? 6.696 -25.831 -67.674 1.00 50.22 179 ASP A O 1
ATOM 1494 N N . ASP A 1 180 ? 7.830 -26.475 -69.484 1.00 47.69 180 ASP A N 1
ATOM 1495 C CA . ASP A 1 180 ? 6.734 -26.196 -70.430 1.00 47.69 180 ASP A CA 1
ATOM 1496 C C . ASP A 1 180 ? 5.492 -27.068 -70.126 1.00 47.69 180 ASP A C 1
ATOM 1498 O O . ASP A 1 180 ? 4.364 -26.734 -70.508 1.00 47.69 180 ASP A O 1
ATOM 1502 N N . ASP A 1 181 ? 5.669 -28.165 -69.379 1.00 49.88 181 ASP A N 1
ATOM 1503 C CA . ASP A 1 181 ? 4.581 -29.020 -68.904 1.00 49.88 181 ASP A CA 1
ATOM 1504 C C . ASP A 1 181 ? 3.973 -28.571 -67.554 1.00 49.88 181 ASP A C 1
ATOM 1506 O O . ASP A 1 181 ? 2.789 -28.822 -67.313 1.00 49.88 181 ASP A O 1
ATOM 1510 N N . ASP A 1 182 ? 4.693 -27.842 -66.686 1.00 50.75 182 ASP A N 1
ATOM 1511 C CA . ASP A 1 182 ? 4.128 -27.330 -65.420 1.00 50.75 182 ASP A CA 1
ATOM 1512 C C . ASP A 1 182 ? 3.302 -26.056 -65.623 1.00 50.75 182 ASP A C 1
ATOM 1514 O O . ASP A 1 182 ? 2.310 -25.862 -64.921 1.00 50.75 182 ASP A O 1
ATOM 1518 N N . ASP A 1 183 ? 3.591 -25.232 -66.636 1.00 51.03 183 ASP A N 1
ATOM 1519 C CA . ASP A 1 183 ? 2.677 -24.144 -67.016 1.00 51.03 183 ASP A CA 1
ATOM 1520 C C . ASP A 1 183 ? 1.380 -24.681 -67.655 1.00 51.03 183 ASP A C 1
ATOM 1522 O O . ASP A 1 183 ? 0.290 -24.150 -67.402 1.00 51.03 183 ASP A O 1
ATOM 1526 N N . ARG A 1 184 ? 1.437 -25.808 -68.384 1.00 52.09 184 ARG A N 1
ATOM 1527 C CA . ARG A 1 184 ? 0.231 -26.533 -68.830 1.00 52.09 184 ARG A CA 1
ATOM 1528 C C . ARG A 1 184 ? -0.528 -27.168 -67.668 1.00 52.09 184 ARG A C 1
ATOM 1530 O O . ARG A 1 184 ? -1.760 -27.099 -67.647 1.00 52.09 184 ARG A O 1
ATOM 1537 N N . ARG A 1 185 ? 0.171 -27.720 -66.675 1.00 50.47 185 ARG A N 1
ATOM 1538 C CA . ARG A 1 185 ? -0.443 -28.337 -65.490 1.00 50.47 185 ARG A CA 1
ATOM 1539 C C . ARG A 1 185 ? -1.047 -27.306 -64.534 1.00 50.47 185 ARG A C 1
ATOM 1541 O O . ARG A 1 185 ? -2.173 -27.500 -64.081 1.00 50.47 185 ARG A O 1
ATOM 1548 N N . LYS A 1 186 ? -0.394 -26.158 -64.333 1.00 48.62 186 LYS A N 1
ATOM 15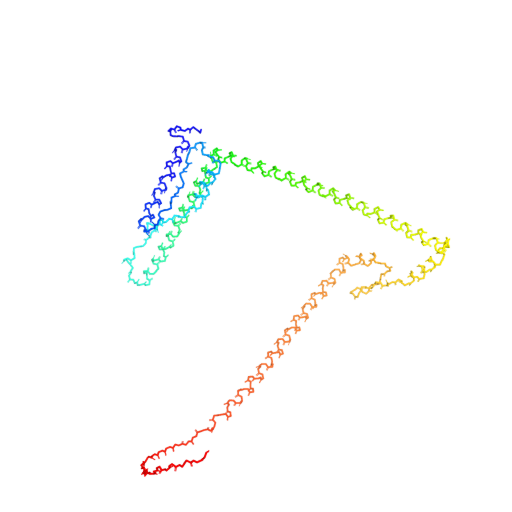49 C CA . LYS A 1 186 ? -0.943 -24.994 -63.611 1.00 48.62 186 LYS A CA 1
ATOM 1550 C C . LYS A 1 186 ? -2.126 -24.361 -64.338 1.00 48.62 186 LYS A C 1
ATOM 1552 O O . LYS A 1 186 ? -3.048 -23.873 -63.686 1.00 48.62 186 LYS A O 1
ATOM 1557 N N . SER A 1 187 ? -2.136 -24.374 -65.672 1.00 47.97 187 SER A N 1
ATOM 1558 C CA . SER A 1 187 ? -3.285 -23.913 -66.462 1.00 47.97 187 SER A CA 1
ATOM 1559 C C . SER A 1 187 ? -4.485 -24.865 -66.340 1.00 47.97 187 SER A C 1
ATOM 1561 O O . SER A 1 187 ? -5.612 -24.400 -66.172 1.00 47.97 187 SER A O 1
ATOM 1563 N N . ALA A 1 188 ? -4.249 -26.183 -66.310 1.00 47.28 188 ALA A N 1
ATOM 1564 C CA . ALA A 1 188 ? -5.290 -27.191 -66.089 1.00 47.28 188 ALA A CA 1
ATOM 1565 C C . ALA A 1 188 ? -5.814 -27.217 -64.634 1.00 47.28 188 ALA A C 1
ATOM 1567 O O . ALA A 1 188 ? -7.005 -27.419 -64.405 1.00 47.28 188 ALA A O 1
ATOM 1568 N N . GLU A 1 189 ? -4.968 -26.942 -63.636 1.00 45.94 189 GLU A N 1
ATOM 1569 C CA . GLU A 1 189 ? -5.380 -26.848 -62.224 1.00 45.94 189 GLU A CA 1
ATOM 1570 C C . GLU A 1 189 ? -6.125 -25.532 -61.915 1.00 45.94 189 GLU A C 1
ATOM 1572 O O . GLU A 1 189 ? -6.995 -25.483 -61.046 1.00 45.94 189 GLU A O 1
ATOM 1577 N N . LYS A 1 190 ? -5.888 -24.473 -62.703 1.00 46.56 190 LYS A N 1
ATOM 1578 C CA . LYS A 1 190 ? -6.651 -23.213 -62.649 1.00 46.56 190 LYS A CA 1
ATOM 1579 C C . LYS A 1 190 ? -8.106 -23.362 -63.115 1.00 46.56 190 LYS A C 1
ATOM 1581 O O . LYS A 1 190 ? -8.922 -22.489 -62.812 1.00 46.56 190 LYS A O 1
ATOM 1586 N N . GLU A 1 191 ? -8.455 -24.439 -63.817 1.00 48.25 191 GLU A N 1
ATOM 1587 C CA . GLU A 1 191 ? -9.840 -24.722 -64.215 1.00 48.25 191 GLU A CA 1
ATOM 1588 C C . GLU A 1 191 ? -10.662 -25.377 -63.087 1.00 48.25 191 GLU A C 1
ATOM 1590 O O . GLU A 1 191 ? -11.886 -25.250 -63.062 1.00 48.25 191 GLU A O 1
ATOM 1595 N N . GLN A 1 192 ? -10.013 -25.929 -62.053 1.00 49.16 192 GLN A N 1
ATOM 1596 C CA . GLN A 1 192 ? -10.662 -26.288 -60.785 1.00 49.16 192 GLN A CA 1
ATOM 1597 C C . GLN A 1 192 ? -10.707 -25.079 -59.840 1.00 49.16 192 GLN A C 1
ATOM 1599 O O . GLN A 1 192 ? -10.209 -25.089 -58.716 1.00 49.16 192 GLN A O 1
ATOM 1604 N N . LEU A 1 193 ? -11.329 -23.992 -60.295 1.00 55.03 193 LEU A N 1
ATOM 1605 C CA . LEU A 1 193 ? -11.728 -22.901 -59.412 1.00 55.03 193 LEU A CA 1
ATOM 1606 C C . LEU A 1 193 ? -12.732 -23.451 -58.392 1.00 55.03 193 LEU A C 1
ATOM 1608 O O . LEU A 1 193 ? -13.904 -23.626 -58.721 1.00 55.03 193 LEU A O 1
ATOM 1612 N N . GLU A 1 194 ? -12.294 -23.686 -57.152 1.00 61.59 194 GLU A N 1
ATOM 1613 C CA . GLU A 1 194 ? -13.192 -23.890 -56.014 1.00 61.59 194 GLU A CA 1
ATOM 1614 C C . GLU A 1 194 ? -14.170 -22.708 -55.953 1.00 61.59 194 GLU A C 1
ATOM 1616 O O . GLU A 1 194 ? -13.846 -21.598 -55.516 1.00 61.59 194 GLU A O 1
ATOM 1621 N N . VAL A 1 195 ? -15.385 -22.924 -56.458 1.00 69.94 195 VAL A N 1
ATOM 1622 C CA . VAL A 1 195 ? -16.455 -21.934 -56.424 1.00 69.94 195 VAL A CA 1
ATOM 1623 C C . VAL A 1 195 ? -16.894 -21.794 -54.970 1.00 69.94 195 VAL A C 1
ATOM 1625 O O . VAL A 1 195 ? -17.730 -22.539 -54.464 1.00 69.94 195 VAL A O 1
ATOM 1628 N N . LEU A 1 196 ? -16.319 -20.819 -54.274 1.00 79.88 196 LEU A N 1
ATOM 1629 C CA . LEU A 1 196 ? -16.623 -20.544 -52.875 1.00 79.88 196 LEU A CA 1
ATOM 1630 C C . LEU A 1 196 ? -18.045 -19.988 -52.778 1.00 79.88 196 LEU A C 1
ATOM 1632 O O . LEU A 1 196 ? -18.320 -18.891 -53.263 1.00 79.88 196 LEU A O 1
ATOM 1636 N N . ALA A 1 197 ? -18.957 -20.717 -52.138 1.00 85.81 197 ALA A N 1
ATOM 1637 C CA . ALA A 1 197 ? -20.352 -20.311 -51.984 1.00 85.81 197 ALA A CA 1
ATOM 1638 C C . ALA A 1 197 ? -20.684 -19.925 -50.536 1.00 85.81 197 ALA A C 1
ATOM 1640 O O . ALA A 1 197 ? -20.261 -20.566 -49.576 1.00 85.81 197 ALA A O 1
ATOM 1641 N N . CYS A 1 198 ? -21.482 -18.874 -50.353 1.00 88.75 198 CYS A N 1
ATOM 1642 C CA . CYS A 1 198 ? -22.069 -18.535 -49.062 1.00 88.75 198 CYS A CA 1
ATOM 1643 C C . CYS A 1 198 ? -23.507 -19.056 -48.978 1.00 88.75 198 CYS A C 1
ATOM 1645 O O . CYS A 1 198 ? -24.404 -18.456 -49.567 1.00 88.75 198 CYS A O 1
ATOM 1647 N N . ALA A 1 199 ? -23.741 -20.094 -48.173 1.00 85.81 199 ALA A N 1
ATOM 1648 C CA . ALA A 1 199 ? -25.063 -20.704 -47.975 1.00 85.81 199 ALA A CA 1
ATOM 1649 C C . ALA A 1 199 ? -26.115 -19.773 -47.335 1.00 85.81 199 ALA A C 1
ATOM 1651 O O . ALA A 1 199 ? -27.309 -20.005 -47.453 1.00 85.81 199 ALA A O 1
ATOM 1652 N N . LEU A 1 200 ? -25.695 -18.704 -46.647 1.00 87.06 200 LEU A N 1
ATOM 1653 C CA . LEU A 1 200 ? -26.624 -17.738 -46.038 1.00 87.06 200 LEU A CA 1
ATOM 1654 C C . LEU A 1 200 ? -27.065 -16.639 -47.004 1.00 87.06 200 LEU A C 1
ATOM 1656 O O . LEU A 1 200 ? -28.062 -15.963 -46.767 1.00 87.06 200 LEU A O 1
ATOM 1660 N N . CYS A 1 201 ? -26.266 -16.389 -48.039 1.00 87.19 201 CYS A N 1
ATOM 1661 C CA . CYS A 1 201 ? -26.495 -15.311 -48.996 1.00 87.19 201 CYS A CA 1
ATOM 1662 C C . CYS A 1 201 ? -26.783 -15.832 -50.406 1.00 87.19 201 CYS A C 1
ATOM 1664 O O . CYS A 1 201 ? -27.082 -15.014 -51.270 1.00 87.19 201 CYS A O 1
ATOM 1666 N N . ASN A 1 202 ? -26.654 -17.144 -50.631 1.00 86.69 202 ASN A N 1
ATOM 1667 C CA . ASN A 1 202 ? -26.730 -17.831 -51.921 1.00 86.69 202 ASN A CA 1
ATOM 1668 C C . ASN A 1 202 ? -25.895 -17.137 -53.005 1.00 86.69 202 ASN A C 1
ATOM 1670 O O . ASN A 1 202 ? -26.366 -16.868 -54.106 1.00 86.69 202 ASN A O 1
ATOM 1674 N N . LYS A 1 203 ? -24.646 -16.795 -52.662 1.00 84.81 203 LYS A N 1
ATOM 1675 C CA . LYS A 1 203 ? -23.693 -16.137 -53.570 1.00 84.81 203 LYS A CA 1
ATOM 1676 C C . LYS A 1 203 ? -22.455 -16.991 -53.752 1.00 84.81 203 LYS A C 1
ATOM 1678 O O . LYS A 1 203 ? -21.900 -17.454 -52.758 1.00 84.81 203 LYS A O 1
ATOM 1683 N N . THR A 1 204 ? -22.022 -17.134 -54.997 1.00 86.44 204 THR A N 1
ATOM 1684 C CA . THR A 1 204 ? -20.786 -17.808 -55.392 1.00 86.44 204 THR A CA 1
ATOM 1685 C C . THR A 1 204 ? -19.697 -16.786 -55.708 1.00 86.44 204 THR A C 1
ATOM 1687 O O . THR A 1 204 ? -19.969 -15.683 -56.188 1.00 86.44 204 THR A O 1
ATOM 1690 N N . PHE A 1 205 ? -18.451 -17.131 -55.401 1.00 86.38 205 PHE A N 1
ATOM 1691 C CA . PHE A 1 205 ? -17.288 -16.268 -55.556 1.00 86.38 205 PHE A CA 1
ATOM 1692 C C . PHE A 1 205 ? -16.187 -17.029 -56.287 1.00 86.38 205 PHE A C 1
ATOM 1694 O O . PHE A 1 205 ? -15.944 -18.198 -56.011 1.00 86.38 205 PHE A O 1
ATOM 1701 N N . LYS A 1 206 ? -15.507 -16.340 -57.207 1.00 80.62 206 LYS A N 1
ATOM 1702 C CA . LYS A 1 206 ? -14.450 -16.915 -58.056 1.00 80.62 206 LYS A CA 1
ATOM 1703 C C . LYS A 1 206 ? -13.047 -16.733 -57.461 1.00 80.62 206 LYS A C 1
ATOM 1705 O O . LYS A 1 206 ? -12.054 -17.029 -58.105 1.00 80.62 206 LYS A O 1
ATOM 1710 N N . SER A 1 207 ? -12.942 -16.147 -56.267 1.00 81.19 207 SER A N 1
ATOM 1711 C CA . SER A 1 207 ? -11.666 -15.885 -55.597 1.00 81.19 207 SER A CA 1
ATOM 1712 C C . SER A 1 207 ? -11.849 -15.761 -54.088 1.00 81.19 207 SER A C 1
ATOM 1714 O O . SER A 1 207 ? -12.774 -15.093 -53.609 1.00 81.19 207 SER A O 1
ATOM 1716 N N . GLN A 1 208 ? -10.884 -16.290 -53.334 1.00 82.56 208 GLN A N 1
ATOM 1717 C CA . GLN A 1 208 ? -10.818 -16.183 -51.875 1.00 82.56 208 GLN A CA 1
ATOM 1718 C C . GLN A 1 208 ? -10.856 -14.729 -51.378 1.00 82.56 208 GLN A C 1
ATOM 1720 O O . GLN A 1 208 ? -11.447 -14.420 -50.340 1.00 82.56 208 GLN A O 1
ATOM 1725 N N . LYS A 1 209 ? -10.286 -13.787 -52.139 1.00 84.19 209 LYS A N 1
ATOM 1726 C CA . LYS A 1 209 ? -10.300 -12.357 -51.791 1.00 84.19 209 LYS A CA 1
ATOM 1727 C C . LYS A 1 209 ? -11.714 -11.763 -51.857 1.00 84.19 209 LYS A C 1
ATOM 1729 O O . LYS A 1 209 ? -12.087 -10.970 -50.992 1.00 84.19 209 LYS A O 1
ATOM 1734 N N . GLN A 1 210 ? -12.517 -12.173 -52.842 1.00 85.62 210 GLN A N 1
ATOM 1735 C CA . GLN A 1 210 ? -13.911 -11.736 -52.987 1.00 85.62 210 GLN A CA 1
ATOM 1736 C C . GLN A 1 210 ? -14.790 -12.312 -51.871 1.00 85.62 210 GLN A C 1
ATOM 1738 O O . GLN A 1 210 ? -15.584 -11.579 -51.273 1.00 85.62 210 GLN A O 1
ATOM 1743 N N . TRP A 1 211 ? -14.586 -13.586 -51.529 1.00 88.75 211 TRP A N 1
ATOM 1744 C CA . TRP A 1 211 ? -15.274 -14.237 -50.416 1.00 88.75 211 TRP A CA 1
ATOM 1745 C C . TRP A 1 211 ? -14.951 -13.569 -49.069 1.00 88.75 211 TRP A C 1
ATOM 1747 O O . TRP A 1 211 ? -15.858 -13.220 -48.314 1.00 88.75 211 TRP A O 1
ATOM 1757 N N . ASN A 1 212 ? -13.675 -13.270 -48.801 1.00 87.12 212 ASN A N 1
ATOM 1758 C CA . ASN A 1 212 ? -13.250 -12.590 -47.573 1.00 87.12 212 ASN A CA 1
ATOM 1759 C C . ASN A 1 212 ? -13.887 -11.201 -47.411 1.00 87.12 212 ASN A C 1
ATOM 1761 O O . ASN A 1 212 ? -14.289 -10.812 -46.310 1.00 87.12 212 ASN A O 1
ATOM 1765 N N . ASN A 1 213 ? -14.018 -10.451 -48.506 1.00 87.69 213 ASN A N 1
ATOM 1766 C CA . ASN A 1 213 ? -14.704 -9.160 -48.492 1.00 87.69 213 ASN A CA 1
ATOM 1767 C C . ASN A 1 213 ? -16.211 -9.320 -48.246 1.00 87.69 213 ASN A C 1
ATOM 1769 O O . ASN A 1 213 ? -16.790 -8.570 -47.454 1.00 87.69 213 ASN A O 1
ATOM 1773 N N . HIS A 1 214 ? -16.844 -10.327 -48.853 1.00 91.12 214 HIS A N 1
ATOM 1774 C CA . HIS A 1 214 ? -18.240 -10.665 -48.584 1.00 91.12 214 HIS A CA 1
ATOM 1775 C C . HIS A 1 214 ? -18.471 -11.028 -47.108 1.00 91.12 214 HIS A C 1
ATOM 1777 O O . HIS A 1 214 ? -19.354 -10.438 -46.476 1.00 91.12 214 HIS A O 1
ATOM 1783 N N . ALA A 1 215 ? -17.641 -11.908 -46.539 1.00 88.50 215 ALA A N 1
ATOM 1784 C CA . ALA A 1 215 ? -17.710 -12.338 -45.141 1.00 88.50 215 ALA A CA 1
ATOM 1785 C C . ALA A 1 215 ? -17.547 -11.165 -44.156 1.00 88.50 215 ALA A C 1
ATOM 1787 O O . ALA A 1 215 ? -18.166 -11.122 -43.089 1.00 88.50 215 ALA A O 1
ATOM 1788 N N . LYS A 1 216 ? -16.753 -10.151 -44.528 1.00 89.56 216 LYS A N 1
ATOM 1789 C CA . LYS A 1 216 ? -16.554 -8.938 -43.722 1.00 89.56 216 LYS A CA 1
ATOM 1790 C C . LYS A 1 216 ? -17.675 -7.904 -43.865 1.00 89.56 216 LYS A C 1
ATOM 1792 O O . LYS A 1 216 ? -17.755 -7.012 -43.010 1.00 89.56 216 LYS A O 1
ATOM 1797 N N . SER A 1 217 ? -18.535 -8.021 -44.879 1.00 89.94 217 SER A N 1
ATOM 1798 C CA . SER A 1 217 ? -19.602 -7.056 -45.161 1.00 89.94 217 SER A CA 1
ATOM 1799 C C . SER A 1 217 ? -20.649 -6.987 -44.041 1.00 89.94 217 SER A C 1
ATOM 1801 O O . SER A 1 217 ? -20.987 -7.985 -43.397 1.00 89.94 217 SER A O 1
ATOM 1803 N N . LYS A 1 218 ? -21.209 -5.788 -43.824 1.00 87.94 218 LYS A N 1
ATOM 1804 C CA . LYS A 1 218 ? -22.244 -5.549 -42.801 1.00 87.94 218 LYS A CA 1
ATOM 1805 C C . LYS A 1 218 ? -23.486 -6.429 -43.019 1.00 87.94 218 LYS A C 1
ATOM 1807 O O . LYS A 1 218 ? -24.042 -6.940 -42.052 1.00 87.94 218 LYS A O 1
ATOM 1812 N N . LYS A 1 219 ? -23.876 -6.655 -44.282 1.00 88.94 219 LYS A N 1
ATOM 1813 C CA . LYS A 1 219 ? -25.037 -7.484 -44.654 1.00 88.94 219 LYS A CA 1
ATOM 1814 C C . LYS A 1 219 ? -24.834 -8.962 -44.288 1.00 88.94 219 LYS A C 1
ATOM 1816 O O . LYS A 1 219 ? -25.702 -9.539 -43.641 1.00 88.94 219 LYS A O 1
ATOM 1821 N N . HIS A 1 220 ? -23.682 -9.550 -44.627 1.00 89.94 220 HIS A N 1
ATOM 1822 C CA . HIS A 1 220 ? -23.381 -10.948 -44.289 1.00 89.94 220 HIS A CA 1
ATOM 1823 C C . HIS A 1 220 ? -23.312 -11.159 -42.768 1.00 89.94 220 HIS A C 1
ATOM 1825 O O . HIS A 1 220 ? -23.971 -12.046 -42.232 1.00 89.94 220 HIS A O 1
ATOM 1831 N N . LYS A 1 221 ? -22.602 -10.284 -42.043 1.00 89.50 221 LYS A N 1
ATOM 1832 C CA . LYS A 1 221 ? -22.509 -10.346 -40.573 1.00 89.50 221 LYS A CA 1
ATOM 1833 C C . LYS A 1 221 ? -23.872 -10.250 -39.882 1.00 89.50 221 LYS A C 1
ATOM 1835 O O . LYS A 1 221 ? -24.111 -10.959 -38.906 1.00 89.50 221 LYS A O 1
ATOM 1840 N N . ALA A 1 222 ? -24.773 -9.403 -40.384 1.00 88.50 222 ALA A N 1
ATOM 1841 C CA . ALA A 1 222 ? -26.127 -9.286 -39.848 1.00 88.50 222 ALA A CA 1
ATOM 1842 C C . ALA A 1 222 ? -26.925 -10.593 -40.011 1.00 88.50 222 ALA A C 1
ATOM 1844 O O . ALA A 1 222 ? -27.561 -11.042 -39.055 1.00 88.50 222 ALA A O 1
ATOM 1845 N N . LEU A 1 223 ? -26.838 -11.236 -41.181 1.00 88.50 223 LEU A N 1
ATOM 1846 C CA . LEU A 1 223 ? -27.487 -12.526 -41.442 1.00 88.50 223 LEU A CA 1
ATOM 1847 C C . LEU A 1 223 ? -26.900 -13.652 -40.581 1.00 88.50 223 LEU A C 1
ATOM 1849 O O . LEU A 1 223 ? -27.659 -14.392 -39.960 1.00 88.50 223 LEU A O 1
ATOM 1853 N N . VAL A 1 224 ? -25.571 -13.725 -40.450 1.00 90.81 224 VAL A N 1
ATOM 1854 C CA . VAL A 1 224 ? -24.890 -14.692 -39.567 1.00 90.81 224 VAL A CA 1
ATOM 1855 C C . VAL A 1 224 ? -25.353 -14.535 -38.119 1.00 90.81 224 VAL A C 1
ATOM 1857 O O . VAL A 1 224 ? -25.681 -15.517 -37.454 1.00 90.81 224 VAL A O 1
ATOM 1860 N N . ASN A 1 225 ? -25.429 -13.303 -37.616 1.00 89.25 225 ASN A N 1
ATOM 1861 C CA . ASN A 1 225 ? -25.869 -13.048 -36.246 1.00 89.25 225 ASN A CA 1
ATOM 1862 C C . ASN A 1 225 ? -27.350 -13.393 -36.036 1.00 89.25 225 ASN A C 1
ATOM 1864 O O . ASN A 1 225 ? -27.714 -13.901 -34.973 1.00 89.25 225 ASN A O 1
ATOM 1868 N N . LYS A 1 226 ? -28.204 -13.161 -37.043 1.00 90.88 226 LYS A N 1
ATOM 1869 C CA . LYS A 1 226 ? -29.615 -13.571 -37.012 1.00 90.88 226 LYS A CA 1
ATOM 1870 C C . LYS A 1 226 ? -29.744 -15.097 -36.959 1.00 90.88 226 LYS A C 1
ATOM 1872 O O . LYS A 1 226 ? -30.449 -15.597 -36.085 1.00 90.88 226 LYS A O 1
ATOM 1877 N N . ALA A 1 227 ? -29.003 -15.815 -37.804 1.00 88.56 227 ALA A N 1
ATOM 1878 C CA . ALA A 1 227 ? -28.981 -17.278 -37.825 1.00 88.56 227 ALA A CA 1
ATOM 1879 C C . ALA A 1 227 ? -28.484 -17.865 -36.491 1.00 88.56 227 ALA A C 1
ATOM 1881 O O . ALA A 1 227 ? -29.148 -18.720 -35.910 1.00 88.56 227 ALA A O 1
ATOM 1882 N N . LYS A 1 228 ? -27.393 -17.328 -35.920 1.00 89.56 228 LYS A N 1
ATOM 1883 C CA . LYS A 1 228 ? -26.882 -17.739 -34.596 1.00 89.56 228 LYS A CA 1
ATOM 1884 C C . LYS A 1 228 ? -27.915 -17.555 -33.483 1.00 89.56 228 LYS A C 1
ATOM 1886 O O . LYS A 1 228 ? -28.072 -18.422 -32.628 1.00 89.56 228 LYS A O 1
ATOM 1891 N N . ARG A 1 229 ? -28.646 -16.433 -33.492 1.00 87.88 229 ARG A N 1
ATOM 1892 C CA . ARG A 1 229 ? -29.719 -16.174 -32.517 1.00 87.88 229 ARG A CA 1
ATOM 1893 C C . ARG A 1 229 ? -30.880 -17.154 -32.675 1.00 87.88 229 ARG A C 1
ATOM 1895 O O . ARG A 1 229 ? -31.410 -17.609 -31.666 1.00 87.88 229 ARG A O 1
ATOM 1902 N N . GLN A 1 230 ? -31.274 -17.477 -33.905 1.00 88.12 230 GLN A N 1
ATOM 1903 C CA . GLN A 1 230 ? -32.329 -18.459 -34.175 1.00 88.12 230 GLN A CA 1
ATOM 1904 C C . GLN A 1 230 ? -31.909 -19.866 -33.737 1.00 88.12 230 GLN A C 1
ATOM 1906 O O . GLN A 1 230 ? -32.666 -20.521 -33.028 1.00 88.12 230 GLN A O 1
ATOM 1911 N N . GLN A 1 231 ? -30.678 -20.281 -34.038 1.00 87.00 231 GLN A N 1
ATOM 1912 C CA . GLN A 1 231 ? -30.137 -21.575 -33.615 1.00 87.00 231 GLN A CA 1
ATOM 1913 C C . GLN A 1 231 ? -30.042 -21.691 -32.087 1.00 87.00 231 GLN A C 1
ATOM 1915 O O . GLN A 1 231 ? -30.412 -22.713 -31.518 1.00 87.00 231 GLN A O 1
ATOM 1920 N N . ALA A 1 232 ? -29.615 -20.629 -31.396 1.00 86.00 232 ALA A N 1
ATOM 1921 C CA . ALA A 1 232 ? -29.577 -20.608 -29.935 1.00 86.00 232 ALA A CA 1
ATOM 1922 C C . ALA A 1 232 ? -30.982 -20.691 -29.310 1.00 86.00 232 ALA A C 1
ATOM 1924 O O . ALA A 1 232 ? -31.162 -21.366 -28.299 1.00 86.00 232 ALA A O 1
ATOM 1925 N N . LYS A 1 233 ? -31.983 -20.032 -29.911 1.00 87.25 233 LYS A N 1
ATOM 1926 C CA . LYS A 1 233 ? -33.386 -20.143 -29.479 1.00 87.25 233 LYS A CA 1
ATOM 1927 C C . LYS A 1 233 ? -33.929 -21.554 -29.700 1.00 87.25 233 LYS A C 1
ATOM 1929 O O . LYS A 1 233 ? -34.485 -22.114 -28.764 1.00 87.25 233 LYS A O 1
ATOM 1934 N N . ALA A 1 234 ? -33.695 -22.140 -30.874 1.00 85.94 234 ALA A N 1
ATOM 1935 C CA . ALA A 1 234 ? -34.098 -23.509 -31.186 1.00 85.94 234 ALA A CA 1
ATOM 1936 C C . ALA A 1 234 ? -33.433 -24.527 -30.245 1.00 85.94 234 ALA A C 1
ATOM 1938 O O . ALA A 1 234 ? -34.107 -25.405 -29.727 1.00 85.94 234 ALA A O 1
ATOM 1939 N N . ARG A 1 235 ? -32.141 -24.362 -29.925 1.00 86.00 235 ARG A N 1
ATOM 1940 C CA . ARG A 1 235 ? -31.427 -25.239 -28.981 1.00 86.00 235 ARG A CA 1
ATOM 1941 C C . ARG A 1 235 ? -31.963 -25.128 -27.552 1.00 86.00 235 ARG A C 1
ATOM 1943 O O . ARG A 1 235 ? -32.075 -26.138 -26.872 1.00 86.00 235 ARG A O 1
ATOM 1950 N N . LYS A 1 236 ? -32.332 -23.923 -27.103 1.00 83.75 236 LYS A N 1
ATOM 1951 C CA . LYS A 1 236 ? -32.999 -23.727 -25.803 1.00 83.75 236 LYS A CA 1
ATOM 1952 C C . LYS A 1 236 ? -34.410 -24.317 -25.777 1.00 83.75 236 LYS A C 1
ATOM 1954 O O . LYS A 1 236 ? -34.813 -24.855 -24.757 1.00 83.75 236 LYS A O 1
ATOM 1959 N N . GLN A 1 237 ? -35.154 -24.213 -26.878 1.00 82.50 237 GLN A N 1
ATOM 1960 C CA . GLN A 1 237 ? -36.480 -24.821 -27.010 1.00 82.50 237 GLN A CA 1
ATOM 1961 C C . GLN A 1 237 ? -36.398 -26.351 -27.051 1.00 82.50 237 GLN A C 1
ATOM 1963 O O . GLN A 1 237 ? -37.192 -27.000 -26.385 1.00 82.50 237 GLN A O 1
ATOM 1968 N N . ALA A 1 238 ? -35.408 -26.914 -27.748 1.00 80.50 238 ALA A N 1
ATOM 1969 C CA . ALA A 1 238 ? -35.140 -28.349 -27.765 1.00 80.50 238 ALA A CA 1
ATOM 1970 C C . ALA A 1 238 ? -34.710 -28.871 -26.385 1.00 80.50 238 ALA A C 1
ATOM 1972 O O . ALA A 1 238 ? -35.231 -29.885 -25.944 1.00 80.50 238 ALA A O 1
ATOM 1973 N N . ALA A 1 239 ? -33.839 -28.146 -25.670 1.00 77.81 239 ALA A N 1
ATOM 1974 C CA . ALA A 1 239 ? -33.467 -28.491 -24.295 1.00 77.81 239 ALA A CA 1
ATOM 1975 C C . ALA A 1 239 ? -34.684 -28.457 -23.356 1.00 77.81 239 ALA A C 1
ATOM 1977 O O . ALA A 1 239 ? -34.942 -29.420 -22.653 1.00 77.81 239 ALA A O 1
ATOM 1978 N N . LYS A 1 240 ? -35.516 -27.409 -23.436 1.00 76.19 240 LYS A N 1
ATOM 1979 C CA . LYS A 1 240 ? -36.754 -27.321 -22.648 1.00 76.19 240 LYS A CA 1
ATOM 1980 C C . LYS A 1 240 ? -37.773 -28.415 -23.007 1.00 76.19 240 LYS A C 1
ATOM 1982 O O . LYS A 1 240 ? -38.533 -28.839 -22.147 1.00 76.19 240 LYS A O 1
ATOM 1987 N N . ALA A 1 241 ? -37.809 -28.863 -24.263 1.00 72.81 241 ALA A N 1
ATOM 1988 C CA . ALA A 1 241 ? -38.647 -29.984 -24.686 1.00 72.81 241 ALA A CA 1
ATOM 1989 C C . ALA A 1 241 ? -38.129 -31.329 -24.147 1.00 72.81 241 ALA A C 1
ATOM 1991 O O . ALA A 1 241 ? -38.938 -32.169 -23.775 1.00 72.81 241 ALA A O 1
ATOM 1992 N N . GLN A 1 242 ? -36.807 -31.507 -24.051 1.00 69.44 242 GLN A N 1
ATOM 1993 C CA . GLN A 1 242 ? -36.188 -32.675 -23.415 1.00 69.44 242 GLN A CA 1
ATOM 1994 C C . GLN A 1 242 ? -36.400 -32.678 -21.895 1.00 69.44 242 GLN A C 1
ATOM 1996 O O . GLN A 1 242 ? -36.767 -33.711 -21.347 1.00 69.44 242 GLN A O 1
ATOM 2001 N N . ASP A 1 243 ? -36.276 -31.526 -21.231 1.00 64.25 243 ASP A N 1
ATOM 2002 C CA . ASP A 1 243 ? -36.547 -31.392 -19.792 1.00 64.25 243 ASP A CA 1
ATOM 2003 C C . ASP A 1 243 ? -38.031 -31.648 -19.466 1.00 64.25 243 ASP A C 1
ATOM 2005 O O . ASP A 1 243 ? -38.354 -32.285 -18.467 1.00 64.25 243 ASP A O 1
ATOM 2009 N N . ASN A 1 244 ? -38.950 -31.203 -20.332 1.00 61.16 244 ASN A N 1
ATOM 2010 C CA . ASN A 1 244 ? -40.378 -31.501 -20.193 1.00 61.16 244 ASN A CA 1
ATOM 2011 C C . ASN A 1 244 ? -40.715 -32.975 -20.491 1.00 61.16 244 ASN A C 1
ATOM 2013 O O . ASN A 1 244 ? -41.655 -33.494 -19.898 1.00 61.16 244 ASN A O 1
ATOM 2017 N N . ALA A 1 245 ? -39.980 -33.644 -21.387 1.00 57.88 245 ALA A N 1
ATOM 2018 C CA . ALA A 1 245 ? -40.150 -35.075 -21.654 1.00 57.88 245 ALA A CA 1
ATOM 2019 C C . ALA A 1 245 ? -39.635 -35.936 -20.486 1.00 57.88 245 ALA A C 1
ATOM 2021 O O . ALA A 1 245 ? -40.337 -36.841 -20.050 1.00 57.88 245 ALA A O 1
ATOM 2022 N N . ALA A 1 246 ? -38.481 -35.586 -19.906 1.00 55.62 246 ALA A N 1
ATOM 2023 C CA . ALA A 1 246 ? -37.943 -36.242 -18.710 1.00 55.62 246 ALA A CA 1
ATOM 2024 C C . ALA A 1 246 ? -38.794 -35.973 -17.454 1.00 55.62 246 ALA A C 1
ATOM 2026 O O . ALA A 1 246 ? -38.929 -36.834 -16.590 1.00 55.62 246 ALA A O 1
ATOM 2027 N N . GLY A 1 247 ? -39.405 -34.785 -17.359 1.00 52.12 247 GLY A N 1
ATOM 2028 C CA . GLY A 1 247 ? -40.421 -34.497 -16.348 1.00 52.12 247 GLY A CA 1
ATOM 2029 C C . GLY A 1 247 ? -41.651 -35.393 -16.501 1.00 52.12 247 GLY A C 1
ATOM 2030 O O . GLY A 1 247 ? -42.137 -35.892 -15.497 1.00 52.12 247 GLY A O 1
ATOM 2031 N N . GLY A 1 248 ? -42.082 -35.642 -17.746 1.00 51.03 248 GLY A N 1
ATOM 2032 C CA . GLY A 1 248 ? -43.182 -36.540 -18.114 1.00 51.03 248 GLY A CA 1
ATOM 2033 C C . GLY A 1 248 ? -43.008 -37.984 -17.655 1.00 51.03 248 GLY A C 1
ATOM 2034 O O . GLY A 1 248 ? -43.918 -38.553 -17.066 1.00 51.03 248 GLY A O 1
ATOM 2035 N N . GLU A 1 249 ? -41.821 -38.549 -17.852 1.00 47.62 249 GLU A N 1
ATOM 2036 C CA . GLU A 1 249 ? -41.517 -39.924 -17.433 1.00 47.62 249 GLU A CA 1
ATOM 2037 C C . GLU A 1 249 ? -41.461 -40.073 -15.900 1.00 47.62 249 GLU A C 1
ATOM 2039 O O . GLU A 1 249 ? -41.792 -41.126 -15.362 1.00 47.62 249 GLU A O 1
ATOM 2044 N N . ALA A 1 250 ? -41.115 -39.006 -15.169 1.00 50.56 250 ALA A N 1
ATOM 2045 C CA . ALA A 1 250 ? -41.048 -39.032 -13.708 1.00 50.56 250 ALA A CA 1
ATOM 2046 C C . ALA A 1 250 ? -42.425 -39.008 -13.017 1.00 50.56 250 ALA A C 1
ATOM 2048 O O . ALA A 1 250 ? -42.520 -39.443 -11.871 1.00 50.56 250 ALA A O 1
ATOM 2049 N N . MET A 1 251 ? -43.490 -38.508 -13.664 1.00 50.06 251 MET A N 1
ATOM 2050 C CA . MET A 1 251 ? -44.844 -38.565 -13.087 1.00 50.06 251 MET A CA 1
ATOM 2051 C C . MET A 1 251 ? -45.596 -39.864 -13.391 1.00 50.06 251 MET A C 1
ATOM 2053 O O . MET A 1 251 ? -46.420 -40.255 -12.566 1.00 50.06 251 MET A O 1
ATOM 2057 N N . ASP A 1 252 ? -45.270 -40.564 -14.482 1.00 50.88 252 ASP A N 1
ATOM 2058 C CA . ASP A 1 252 ? -45.787 -41.919 -14.726 1.00 50.88 252 ASP A CA 1
ATOM 2059 C C . ASP A 1 252 ? -45.186 -42.935 -13.730 1.00 50.88 252 ASP A C 1
ATOM 2061 O O . ASP A 1 252 ? -45.925 -43.736 -13.160 1.00 50.88 252 ASP A O 1
ATOM 2065 N N . ASP A 1 253 ? -43.892 -42.825 -13.389 1.00 53.28 253 ASP A N 1
ATOM 2066 C CA . ASP A 1 253 ? -43.223 -43.700 -12.400 1.00 53.28 253 ASP A CA 1
ATOM 2067 C C . ASP A 1 253 ? -43.747 -43.495 -10.956 1.00 53.28 253 ASP A C 1
ATOM 2069 O O . ASP A 1 253 ? -43.803 -44.422 -10.143 1.00 53.28 253 ASP A O 1
ATOM 2073 N N . VAL A 1 254 ? -44.201 -42.279 -10.621 1.00 57.59 254 VAL A N 1
ATOM 2074 C CA . VAL A 1 254 ? -44.823 -41.973 -9.317 1.00 57.59 254 VAL A CA 1
ATOM 2075 C C . VAL A 1 254 ? -46.259 -42.500 -9.238 1.00 57.59 254 VAL A C 1
ATOM 2077 O O . VAL A 1 254 ? -46.671 -42.956 -8.167 1.00 57.59 254 VAL A O 1
ATOM 2080 N N . LEU A 1 255 ? -47.010 -42.479 -10.346 1.00 52.28 255 LEU A N 1
ATOM 2081 C CA . LEU A 1 255 ? -48.366 -43.031 -10.397 1.00 52.28 255 LEU A CA 1
ATOM 2082 C C . LEU A 1 255 ? -48.343 -44.562 -10.260 1.00 52.28 255 LEU A C 1
ATOM 2084 O O . LEU A 1 255 ? -49.105 -45.111 -9.464 1.00 52.28 255 LEU A O 1
ATOM 2088 N N . ASP A 1 256 ? -47.411 -45.235 -10.942 1.00 55.62 256 ASP A N 1
ATOM 2089 C CA . ASP A 1 256 ? -47.251 -46.696 -10.882 1.00 55.62 256 ASP A CA 1
ATOM 2090 C C . ASP A 1 256 ? -46.829 -47.164 -9.473 1.00 55.62 256 ASP A C 1
ATOM 2092 O O . ASP A 1 256 ? -47.315 -48.164 -8.933 1.00 55.62 256 ASP A O 1
ATOM 2096 N N . ARG A 1 257 ? -45.999 -46.361 -8.793 1.00 56.91 257 ARG A N 1
ATOM 2097 C CA . ARG A 1 257 ? -45.570 -46.614 -7.410 1.00 56.91 257 ARG A CA 1
ATOM 2098 C C . ARG A 1 257 ? -46.660 -46.354 -6.366 1.00 56.91 257 ARG A C 1
ATOM 2100 O O . ARG A 1 257 ? -46.645 -46.997 -5.316 1.00 56.91 257 ARG A O 1
ATOM 2107 N N . MET A 1 258 ? -47.606 -45.451 -6.631 1.00 57.44 258 MET A N 1
ATOM 2108 C CA . MET A 1 258 ? -48.771 -45.234 -5.762 1.00 57.44 258 MET A CA 1
ATOM 2109 C C . MET A 1 258 ? -49.788 -46.377 -5.872 1.00 57.44 258 MET A C 1
ATOM 2111 O O . MET A 1 258 ? -50.280 -46.836 -4.844 1.00 57.44 258 MET A O 1
ATOM 2115 N N . VAL A 1 259 ? -50.024 -46.908 -7.077 1.00 58.50 259 VAL A N 1
ATOM 2116 C CA . VAL A 1 259 ? -50.913 -48.068 -7.289 1.00 58.50 259 VAL A CA 1
ATOM 2117 C C . VAL A 1 259 ? -50.361 -49.331 -6.606 1.00 58.50 259 VAL A C 1
ATOM 2119 O O . VAL A 1 259 ? -51.121 -50.109 -6.029 1.00 58.50 259 VAL A O 1
ATOM 2122 N N . ALA A 1 260 ? -49.035 -49.505 -6.568 1.00 56.44 260 ALA A N 1
ATOM 2123 C CA . ALA A 1 260 ? -48.392 -50.634 -5.889 1.00 56.44 260 ALA A CA 1
ATOM 2124 C C . ALA A 1 260 ? -48.504 -50.602 -4.346 1.00 56.44 260 ALA A C 1
ATOM 2126 O O . ALA A 1 260 ? -48.448 -51.654 -3.708 1.00 56.44 260 ALA A O 1
ATOM 2127 N N . MET A 1 261 ? -48.664 -49.424 -3.724 1.00 58.16 261 MET A N 1
ATOM 2128 C CA . MET A 1 261 ? -48.759 -49.300 -2.259 1.00 58.16 261 MET A CA 1
ATOM 2129 C C . MET A 1 261 ? -50.163 -49.588 -1.706 1.00 58.16 261 MET A C 1
ATOM 2131 O O . MET A 1 261 ? -50.270 -50.003 -0.549 1.00 58.16 261 MET A O 1
ATOM 2135 N N . ASP A 1 262 ? -51.220 -49.424 -2.505 1.00 48.75 262 ASP A N 1
ATOM 2136 C CA . ASP A 1 262 ? -52.595 -49.725 -2.076 1.00 48.75 262 ASP A CA 1
ATOM 2137 C C . ASP A 1 262 ? -52.915 -51.231 -2.096 1.00 48.75 262 ASP A C 1
ATOM 2139 O O . ASP A 1 262 ? -53.756 -51.688 -1.325 1.00 48.75 262 ASP A O 1
ATOM 2143 N N . LEU A 1 263 ? -52.172 -52.039 -2.863 1.00 49.81 263 LEU A N 1
ATOM 2144 C CA . LEU A 1 263 ? -52.355 -53.498 -2.911 1.00 49.81 263 LEU A CA 1
ATOM 2145 C C . LEU A 1 263 ? -51.751 -54.247 -1.702 1.00 49.81 263 LEU A C 1
ATOM 2147 O O . LEU A 1 263 ? -52.069 -55.410 -1.468 1.00 49.81 263 LEU A O 1
ATOM 2151 N N . ALA A 1 264 ? -50.886 -53.598 -0.914 1.00 53.06 264 ALA A N 1
ATOM 2152 C CA . ALA A 1 264 ? -50.157 -54.227 0.196 1.00 53.06 264 ALA A CA 1
ATOM 2153 C C . ALA A 1 264 ? -50.841 -54.087 1.575 1.00 53.06 264 ALA A C 1
ATOM 2155 O O . ALA A 1 264 ? -50.314 -54.580 2.573 1.00 53.06 264 ALA A O 1
ATOM 2156 N N . LYS A 1 265 ? -51.998 -53.412 1.665 1.00 52.22 265 LYS A N 1
ATOM 2157 C CA . LYS A 1 265 ? -52.691 -53.140 2.942 1.00 52.22 265 LYS A CA 1
ATOM 2158 C C . LYS A 1 265 ? -53.813 -54.120 3.313 1.00 52.22 265 LYS A C 1
ATOM 2160 O O . LYS A 1 265 ? -54.355 -53.983 4.405 1.00 52.22 265 LYS A O 1
ATOM 2165 N N . GLU A 1 266 ? -54.136 -55.120 2.489 1.00 47.56 266 GLU A N 1
ATOM 2166 C CA . GLU A 1 266 ? -55.275 -56.025 2.754 1.00 47.56 266 GLU A CA 1
ATOM 2167 C C . GLU A 1 266 ? -54.959 -57.356 3.464 1.00 47.56 266 GLU A C 1
ATOM 2169 O O . GLU A 1 266 ? -55.880 -58.110 3.766 1.00 47.56 266 GLU A O 1
ATOM 2174 N N . THR A 1 267 ? -53.713 -57.670 3.829 1.00 51.06 267 THR A N 1
ATOM 2175 C CA . THR A 1 267 ? -53.421 -58.969 4.474 1.00 51.06 267 THR A CA 1
ATOM 2176 C C . THR A 1 267 ? -52.593 -58.840 5.747 1.00 51.06 267 THR A C 1
ATOM 2178 O O . THR A 1 267 ? -51.371 -58.872 5.686 1.00 51.06 267 THR A O 1
ATOM 2181 N N . THR A 1 268 ? -53.249 -58.730 6.910 1.00 35.31 268 THR A N 1
ATOM 2182 C CA . THR A 1 268 ? -52.889 -59.448 8.159 1.00 35.31 268 THR A CA 1
ATOM 2183 C C . THR A 1 268 ? -53.963 -59.241 9.240 1.00 35.31 268 THR A C 1
ATOM 2185 O O . THR A 1 268 ? -54.097 -58.166 9.815 1.00 35.31 268 THR A O 1
ATOM 2188 N N . HIS A 1 269 ? -54.724 -60.294 9.554 1.00 37.25 269 HIS A N 1
ATOM 2189 C CA . HIS A 1 269 ? -55.634 -60.331 10.705 1.00 37.25 269 HIS A CA 1
ATOM 2190 C C . HIS A 1 269 ? -55.756 -61.778 11.210 1.00 37.25 269 HIS A C 1
ATOM 2192 O O . HIS A 1 269 ? -56.397 -62.573 10.532 1.00 37.25 269 HIS A O 1
ATOM 2198 N N . THR A 1 270 ? -55.188 -62.140 12.377 1.00 34.38 270 THR A N 1
ATOM 2199 C CA . THR A 1 270 ? -55.759 -63.156 13.310 1.00 34.38 270 THR A CA 1
ATOM 2200 C C . THR A 1 270 ? -55.036 -63.193 14.685 1.00 34.38 270 THR A C 1
ATOM 2202 O O . THR A 1 270 ? -53.816 -63.034 14.698 1.00 34.38 270 THR A O 1
ATOM 2205 N N . PRO A 1 271 ? -55.730 -63.421 15.833 1.00 45.78 271 PRO A N 1
ATOM 2206 C CA . PRO A 1 271 ? -55.126 -63.426 17.182 1.00 45.78 271 PRO A CA 1
ATOM 2207 C C . PRO A 1 271 ? -55.261 -64.736 18.025 1.00 45.78 271 PRO A C 1
ATOM 2209 O O . PRO A 1 271 ? -56.107 -65.576 17.742 1.00 45.78 271 PRO A O 1
ATOM 2212 N N . ALA A 1 272 ? -54.490 -64.770 19.137 1.00 33.72 272 ALA A N 1
ATOM 2213 C CA . ALA A 1 272 ? -54.769 -65.264 20.519 1.00 33.72 272 ALA A CA 1
ATOM 2214 C C . ALA A 1 272 ? -54.505 -66.728 21.028 1.00 33.72 272 ALA A C 1
ATOM 2216 O O . ALA A 1 272 ? -55.223 -67.659 20.694 1.00 33.72 272 ALA A O 1
ATOM 2217 N N . ALA A 1 273 ? -53.595 -66.796 22.033 1.00 35.44 273 ALA A N 1
ATOM 2218 C CA . ALA A 1 273 ? -53.691 -67.358 23.415 1.00 35.44 273 ALA A CA 1
ATOM 2219 C C . ALA A 1 273 ? -53.296 -68.817 23.837 1.00 35.44 273 ALA A C 1
ATOM 2221 O O . ALA A 1 273 ? -53.790 -69.801 23.305 1.00 35.44 273 ALA A O 1
ATOM 2222 N N . ALA A 1 274 ? -52.551 -68.849 24.973 1.00 32.69 274 ALA A N 1
ATOM 2223 C CA . ALA A 1 274 ? -52.470 -69.809 26.112 1.00 32.69 274 ALA A CA 1
ATOM 2224 C C . ALA A 1 274 ? -51.405 -70.958 26.181 1.00 32.69 274 ALA A C 1
ATOM 2226 O O . ALA A 1 274 ? -51.283 -71.794 25.297 1.00 32.69 274 ALA A O 1
ATOM 2227 N N . THR A 1 275 ? -50.665 -70.979 27.310 1.00 37.50 275 THR A N 1
ATOM 2228 C CA . THR A 1 275 ? -49.666 -71.938 27.895 1.00 37.50 275 THR A CA 1
ATOM 2229 C C . THR A 1 275 ? -50.336 -73.124 28.661 1.00 37.50 275 THR A C 1
ATOM 2231 O O . THR A 1 275 ? -51.563 -73.051 28.739 1.00 37.50 275 THR A O 1
ATOM 2234 N N . PRO A 1 276 ? -49.682 -74.152 29.321 1.00 46.81 276 PRO A N 1
ATOM 2235 C CA . PRO A 1 276 ? -48.247 -74.435 29.659 1.00 46.81 276 PRO A CA 1
ATOM 2236 C C . PRO A 1 276 ? -47.728 -75.936 29.628 1.00 46.81 276 PRO A C 1
ATOM 2238 O O . PRO A 1 276 ? -48.500 -76.876 29.484 1.00 46.81 276 PRO A O 1
ATOM 2241 N N . SER A 1 277 ? -46.430 -76.128 29.976 1.00 37.78 277 SER A N 1
ATOM 2242 C CA . SER A 1 277 ? -45.802 -77.215 30.812 1.00 37.78 277 SER A CA 1
ATOM 2243 C C . SER A 1 277 ? -45.272 -78.573 30.234 1.00 37.78 277 SER A C 1
ATOM 2245 O O . SER A 1 277 ? -45.678 -78.971 29.150 1.00 37.78 277 SER A O 1
ATOM 2247 N N . PRO A 1 278 ? -44.310 -79.268 30.924 1.00 54.28 278 PRO A N 1
ATOM 2248 C CA . PRO A 1 278 ? -43.082 -79.846 30.326 1.00 54.28 278 PRO A CA 1
ATOM 2249 C C . PRO A 1 278 ? -42.880 -81.381 30.489 1.00 54.28 278 PRO A C 1
ATOM 2251 O O . PRO A 1 278 ? -43.627 -82.037 31.212 1.00 54.28 278 PRO A O 1
ATOM 2254 N N . GLN A 1 279 ? -41.808 -81.945 29.895 1.00 37.06 279 GLN A N 1
ATOM 2255 C CA . GLN A 1 279 ? -41.344 -83.336 30.108 1.00 37.06 279 GLN A CA 1
ATOM 2256 C C . GLN A 1 279 ? -39.795 -83.498 30.169 1.00 37.06 279 GLN A C 1
ATOM 2258 O O . GLN A 1 279 ? -39.085 -82.584 29.750 1.00 37.06 279 GLN A O 1
ATOM 2263 N N . PRO A 1 280 ? -39.282 -84.613 30.752 1.00 41.56 280 PRO A N 1
ATOM 2264 C CA . PRO A 1 280 ? -38.024 -84.695 31.519 1.00 41.56 280 PRO A CA 1
ATOM 2265 C C . PRO A 1 280 ? -36.858 -85.427 30.781 1.00 41.56 280 PRO A C 1
ATOM 2267 O O . PRO A 1 280 ? -37.027 -85.810 29.625 1.00 41.56 280 PRO A O 1
ATOM 2270 N N . PRO A 1 281 ? -35.664 -85.595 31.409 1.00 54.19 281 PRO A N 1
ATOM 2271 C CA . PRO A 1 281 ? -34.379 -85.875 30.743 1.00 54.19 281 PRO A CA 1
ATOM 2272 C C . PRO A 1 281 ? -33.942 -87.349 30.838 1.00 54.19 281 PRO A C 1
ATOM 2274 O O . PRO A 1 281 ? -34.550 -88.065 31.619 1.00 54.19 281 PRO A O 1
ATOM 2277 N N . GLN A 1 282 ? -32.876 -87.742 30.108 1.00 33.44 282 GLN A N 1
ATOM 2278 C CA . GLN A 1 282 ? -31.849 -88.816 30.309 1.00 33.44 282 GLN A CA 1
ATOM 2279 C C . GLN A 1 282 ? -31.206 -89.104 28.922 1.00 33.44 282 GLN A C 1
ATOM 2281 O O . GLN A 1 282 ? -31.880 -88.913 27.920 1.00 33.44 282 GLN A O 1
ATOM 2286 N N . ALA A 1 283 ? -29.981 -89.578 28.690 1.00 35.25 283 ALA A N 1
ATOM 2287 C CA . ALA A 1 283 ? -28.733 -89.788 29.419 1.00 35.25 283 ALA A CA 1
ATOM 2288 C C . ALA A 1 283 ? -27.641 -90.069 28.346 1.00 35.25 283 ALA A C 1
ATOM 2290 O O . ALA A 1 283 ? -27.946 -90.357 27.191 1.00 35.25 283 ALA A O 1
ATOM 2291 N N . SER A 1 284 ? -26.382 -89.952 28.755 1.00 40.94 284 SER A N 1
ATOM 2292 C CA . SER A 1 284 ? -25.119 -90.194 28.040 1.00 40.94 284 SER A CA 1
ATOM 2293 C C . SER A 1 284 ? -24.906 -91.616 27.503 1.00 40.94 284 SER A C 1
ATOM 2295 O O . SER A 1 284 ? -25.300 -92.556 28.185 1.00 40.94 284 SER A O 1
ATOM 2297 N N . VAL A 1 285 ? -24.114 -91.763 26.431 1.00 42.06 285 VAL A N 1
ATOM 2298 C CA . VAL A 1 285 ? -23.093 -92.826 26.275 1.00 42.06 285 VAL A CA 1
ATOM 2299 C C . VAL A 1 285 ? -21.985 -92.388 25.303 1.00 42.06 285 VAL A C 1
ATOM 2301 O O . VAL A 1 285 ? -22.254 -91.769 24.275 1.00 42.06 285 VAL A O 1
ATOM 2304 N N . GLU A 1 286 ? -20.747 -92.689 25.698 1.00 44.34 286 GLU A N 1
ATOM 2305 C CA . GLU A 1 286 ? -19.497 -92.652 24.929 1.00 44.34 286 GLU A CA 1
ATOM 2306 C C . GLU A 1 286 ? -19.491 -93.691 23.796 1.00 44.34 286 GLU A C 1
ATOM 2308 O O . GLU A 1 286 ? -20.056 -94.768 23.969 1.00 44.34 286 GLU A O 1
ATOM 2313 N N . GLU A 1 287 ? -18.735 -93.444 22.719 1.00 42.25 287 GLU A N 1
ATOM 2314 C CA . GLU A 1 287 ? -17.997 -94.519 22.042 1.00 42.25 287 GLU A CA 1
ATOM 2315 C C . GLU A 1 287 ? -16.714 -93.977 21.386 1.00 42.25 287 GLU A C 1
ATOM 2317 O O . GLU A 1 287 ? -16.706 -92.945 20.713 1.00 42.25 287 GLU A O 1
ATOM 2322 N N . VAL A 1 288 ? -15.624 -94.675 21.691 1.00 43.00 288 VAL A N 1
ATOM 2323 C CA . VAL A 1 288 ? -14.245 -94.557 21.193 1.00 43.00 288 VAL A CA 1
ATOM 2324 C C . VAL A 1 288 ? -14.115 -95.399 19.905 1.00 43.00 288 VAL A C 1
ATOM 2326 O O . VAL A 1 288 ? -15.064 -96.085 19.546 1.00 43.00 288 VAL A O 1
ATOM 2329 N N . VAL A 1 289 ? -12.917 -95.414 19.299 1.00 47.22 289 VAL A N 1
ATOM 2330 C CA . VAL A 1 289 ? -12.373 -96.339 18.268 1.00 47.22 289 VAL A CA 1
ATOM 2331 C C . VAL A 1 289 ? -12.304 -95.655 16.887 1.00 47.22 289 VAL A C 1
ATOM 2333 O O . VAL A 1 289 ? -13.310 -95.160 16.397 1.00 47.22 289 VAL A O 1
ATOM 2336 N N . GLU A 1 290 ? -11.159 -95.501 16.211 1.00 48.97 290 GLU A N 1
ATOM 2337 C CA . GLU A 1 290 ? -9.807 -96.097 16.287 1.00 48.97 290 GLU A CA 1
ATOM 2338 C C . GLU A 1 290 ? -8.756 -95.083 15.793 1.00 48.97 290 GLU A C 1
ATOM 2340 O O . GLU A 1 290 ? -9.091 -94.291 14.878 1.00 48.97 290 GLU A O 1
#

Organism: NCBI:txid91324

Secondary structure (DSSP, 8-state):
--SSTT-HHHHHHHHHHHHHHHHHHHHHHTT-----PPP---TT--HHHHHHHHHHHHT-------GGG--S-GGG-SSHHHHHHHHHHHHHHHHHHHHHHHHHHHHHHHHHHHH-HHHHHHHHHHHHHHHHHHHHHHHHHHHHHHHHHHHHHHHHHHHHHHHHHHHHHHHHHH-S---HHHHHHHHHHTT----EEETTTTEEESSHHHHHHHHHSHHHHHHHHHHHHHHHHHHHHHHHHHHHHHHHHHHHHHHHHHHHHHTTSS------------------------

pLDDT: mean 81.13, std 19.25, range [32.69, 98.06]

Foldseek 3Di:
DDPDDVDLQVVVQVVVVVVLVVLQVQCVVVVHHRDRQDGCDDPPDALVSNVVNLVPQLPDQGPHQQQVQQPDDLVVQPDPVSSVVSVVVRVVSSVVVSVVVSVVSNVVSVVSLVVDPNNVVSVVVVVVVVVVVVVVVVVVVVVVVVVVVVVVVVVVVVVVVVVVVVVVVCCVVPNPPDPPVVVVVVVVVLVPQPQDADPQVRDTDSDPVVVVVVCVDPVNVVSVVVVVVVVVVVVVVVVVVVVVVVVVVVVVVVVVVVVVVVVPPPDDDDDYDDDDDDDDDDDDDDDDDD

Radius of gyration: 46.46 Å; chains: 1; bounding box: 78×117×105 Å

Sequence (290 aa):
YGSGEGSFFSVYATLFDNIANIEKEEAEDEGGVGVTLPSFGGADMAGEDTKRFYDIWGNLVSKRNFSFCDKWRLSDAPTRKIRRLMEADNKKQRTKGRKEYHDTIRELVNYVKNKDPRWAAYREAQAEERRRKEIERQISKEKEAKRRKEARARNKIDEEKRAQERLEERRRIYGDEDDDDDDRRKSAEKEQLEVLACALCNKTFKSQKQWNNHAKSKKHKALVNKAKRQQAKARKQAAKAQDNAAGGEAMDDVLDRMVAMDLAKETTHTPAAATPSPQPPQASVEEVVE